Protein AF-A0A1Q5ZT44-F1 (afdb_monomer_lite)

Sequence (206 aa):
MTSQINTANQKIGFKNKGLIIAIICIAIIGLIVSLNWHQLRAQYHLLTGHQFKAGDKLYATPKIFEGDPKNNSVILMRLVRPLTVADIDKMNINAAKKEVLKKNIDPQAQSYLIYGGESADYQRFNEAHTAFAGKYLGKAVLNFRNVTDKKLVPETFCIIEPNEDVMIGKYLHLATIPENYTWADNTFYTFYDSLTDQELPKFIKK

Organism: NCBI:txid1302689

Radius of gyration: 26.66 Å; chains: 1; bounding box: 39×100×56 Å

Secondary structure (DSSP, 8-state):
--------------TTHHHHHHHHHHHHHHHHHHHTHHHHHHHHHHHHS--PPTT-EEEE-GGGGTT-TTSSEEEEEEEEEEPPHHHHHHSSS-HHHHHHHHHT--TTPPPEEEEEEEEEEHHHHHHTT--EEEEEEEEEEEEEE-TTT--EEEEEEEEEEE-GGGEESSSS---PPPTTEEE--S-EEEEGGGEESS--TTTS--

Structure (mmCIF, N/CA/C/O backbone):
data_AF-A0A1Q5ZT44-F1
#
_entry.id   AF-A0A1Q5ZT44-F1
#
loop_
_atom_site.group_PDB
_atom_site.id
_atom_site.type_symbol
_atom_site.label_atom_id
_atom_site.label_alt_id
_atom_site.label_comp_id
_atom_site.label_asym_id
_atom_site.label_entity_id
_atom_site.label_seq_id
_atom_site.pdbx_PDB_ins_code
_atom_site.Cartn_x
_atom_site.Cartn_y
_atom_site.Cartn_z
_atom_site.occupancy
_atom_site.B_iso_or_equiv
_atom_site.auth_seq_id
_atom_site.auth_comp_id
_atom_site.auth_asym_id
_atom_site.auth_atom_id
_atom_site.pdbx_PDB_model_num
ATOM 1 N N . MET A 1 1 ? -12.459 81.818 26.504 1.00 47.88 1 MET A N 1
ATOM 2 C CA . MET A 1 1 ? -11.816 81.424 25.232 1.00 47.88 1 MET A CA 1
ATOM 3 C C . MET A 1 1 ? -11.864 79.909 25.143 1.00 47.88 1 MET A C 1
ATOM 5 O O . MET A 1 1 ? -11.064 79.241 25.779 1.00 47.88 1 MET A O 1
ATOM 9 N N . THR A 1 2 ? -12.869 79.373 24.457 1.00 44.22 2 THR A N 1
ATOM 10 C CA . THR A 1 2 ? -13.135 77.930 24.380 1.00 44.22 2 THR A CA 1
ATOM 11 C C . THR A 1 2 ? -12.705 77.463 22.996 1.00 44.22 2 THR A C 1
ATOM 13 O O . THR A 1 2 ? -13.345 77.796 22.003 1.00 44.22 2 THR A O 1
ATOM 16 N N . SER A 1 3 ? -11.569 76.771 22.923 1.00 50.59 3 SER A N 1
ATOM 17 C CA . SER A 1 3 ? -11.045 76.198 21.682 1.00 50.59 3 SER A CA 1
ATOM 18 C C . SER A 1 3 ? -11.863 74.958 21.315 1.00 50.59 3 SER A C 1
ATOM 20 O O . SER A 1 3 ? -11.872 73.974 22.054 1.00 50.59 3 SER A O 1
ATOM 22 N N . GLN A 1 4 ? -12.589 75.023 20.198 1.00 48.22 4 GLN A N 1
ATOM 23 C CA . GLN A 1 4 ? -13.273 73.877 19.608 1.00 48.22 4 GLN A CA 1
ATOM 24 C C . GLN A 1 4 ? -12.234 72.957 18.957 1.00 48.22 4 GLN A C 1
ATOM 26 O O . GLN A 1 4 ? -11.642 73.293 17.932 1.00 48.22 4 GLN A O 1
ATOM 31 N N . ILE A 1 5 ? -12.020 71.779 19.542 1.00 53.12 5 ILE A N 1
ATOM 32 C CA . ILE A 1 5 ? -11.234 70.713 18.920 1.00 53.12 5 ILE A CA 1
ATOM 33 C C . ILE A 1 5 ? -12.111 70.077 17.836 1.00 53.12 5 ILE A C 1
ATOM 35 O O . ILE A 1 5 ? -12.939 69.211 18.113 1.00 53.12 5 ILE A O 1
ATOM 39 N N . ASN A 1 6 ? -11.936 70.525 16.591 1.00 51.25 6 ASN A N 1
ATOM 40 C CA . ASN A 1 6 ? -12.502 69.877 15.411 1.00 51.25 6 ASN A CA 1
ATOM 41 C C . ASN A 1 6 ? -11.850 68.501 15.230 1.00 51.25 6 ASN A C 1
ATOM 43 O O . ASN A 1 6 ? -10.776 68.371 14.642 1.00 51.25 6 ASN A O 1
ATOM 47 N N . THR A 1 7 ? -12.501 67.454 15.732 1.00 54.12 7 THR A N 1
ATOM 48 C CA . THR A 1 7 ? -12.134 66.070 15.422 1.00 54.12 7 THR A CA 1
ATOM 49 C C . THR A 1 7 ? -12.686 65.739 14.039 1.00 54.12 7 THR A C 1
ATOM 51 O O . THR A 1 7 ? -13.804 65.249 13.878 1.00 54.12 7 THR A O 1
ATOM 54 N N . ALA A 1 8 ? -11.910 66.057 13.003 1.00 52.28 8 ALA A N 1
ATOM 55 C CA . ALA A 1 8 ? -12.175 65.570 11.660 1.00 52.28 8 ALA A CA 1
ATOM 56 C C . ALA A 1 8 ? -12.004 64.043 11.664 1.00 52.28 8 ALA A C 1
ATOM 58 O O . ALA A 1 8 ? -10.897 63.522 11.552 1.00 52.28 8 ALA A O 1
ATOM 59 N N . ASN A 1 9 ? -13.118 63.326 11.819 1.00 52.81 9 ASN A N 1
ATOM 60 C CA . ASN A 1 9 ? -13.212 61.893 11.574 1.00 52.81 9 ASN A CA 1
ATOM 61 C C . ASN A 1 9 ? -12.859 61.627 10.103 1.00 52.81 9 ASN A C 1
ATOM 63 O O . ASN A 1 9 ? -13.736 61.607 9.234 1.00 52.81 9 ASN A O 1
ATOM 67 N N . GLN A 1 10 ? -11.571 61.429 9.808 1.00 53.12 10 GLN A N 1
ATOM 68 C CA . GLN A 1 10 ? -11.130 60.852 8.546 1.00 53.12 10 GLN A CA 1
ATOM 69 C C . GLN A 1 10 ? -11.686 59.429 8.474 1.00 53.12 10 GLN A C 1
ATOM 71 O O . GLN A 1 10 ? -11.096 58.470 8.966 1.00 53.12 10 GLN A O 1
ATOM 76 N N . LYS A 1 11 ? -12.857 59.287 7.849 1.00 52.66 11 LYS A N 1
ATOM 77 C CA . LYS A 1 11 ? -13.324 57.997 7.353 1.00 52.66 11 LYS A CA 1
ATOM 78 C C . LYS A 1 11 ? -12.277 57.531 6.348 1.00 52.66 11 LYS A C 1
ATOM 80 O O . LYS A 1 11 ? -12.250 58.025 5.221 1.00 52.66 11 LYS A O 1
ATOM 85 N N . ILE A 1 12 ? -11.417 56.601 6.759 1.00 58.31 12 ILE A N 1
ATOM 86 C CA . ILE A 1 12 ? -10.561 55.830 5.856 1.00 58.31 12 ILE A CA 1
ATOM 87 C C . ILE A 1 12 ? -11.518 55.039 4.962 1.00 58.31 12 ILE A C 1
ATOM 89 O O . ILE A 1 12 ? -11.957 53.933 5.273 1.00 58.31 12 ILE A O 1
ATOM 93 N N . GLY A 1 13 ? -11.958 55.675 3.880 1.00 52.91 13 GLY A N 1
ATOM 94 C CA . GLY A 1 13 ? -12.764 55.043 2.860 1.00 52.91 13 GLY A CA 1
ATOM 95 C C . GLY A 1 13 ? -11.874 54.025 2.178 1.00 52.91 13 GLY A C 1
ATOM 96 O O . GLY A 1 13 ? -11.052 54.395 1.344 1.00 52.91 13 GLY A O 1
ATOM 97 N N . PHE A 1 14 ? -12.011 52.752 2.545 1.00 56.25 14 PHE A N 1
ATOM 98 C CA . PHE A 1 14 ? -11.411 51.641 1.818 1.00 56.25 14 PHE A CA 1
ATOM 99 C C . PHE A 1 14 ? -11.967 51.648 0.387 1.00 56.25 14 PHE A C 1
ATOM 101 O O . PHE A 1 14 ? -12.980 51.013 0.102 1.00 56.25 14 PHE A O 1
ATOM 108 N N . LYS A 1 15 ? -11.332 52.403 -0.517 1.00 64.19 15 LYS A N 1
ATOM 109 C CA . LYS A 1 15 ? -11.755 52.550 -1.920 1.00 64.19 15 LYS A CA 1
ATOM 110 C C . LYS A 1 15 ? -11.649 51.241 -2.715 1.00 64.19 15 LYS A C 1
ATOM 112 O O . LYS A 1 15 ? -12.219 51.145 -3.790 1.00 64.19 15 LYS A O 1
ATOM 117 N N . ASN A 1 16 ? -11.028 50.207 -2.142 1.00 77.19 16 ASN A N 1
ATOM 118 C CA . ASN A 1 16 ? -10.751 48.933 -2.803 1.00 77.19 16 ASN A CA 1
ATOM 119 C C . ASN A 1 16 ? -11.356 47.733 -2.050 1.00 77.19 16 ASN A C 1
ATOM 121 O O . ASN A 1 16 ? -10.694 46.710 -1.882 1.00 77.19 16 ASN A O 1
ATOM 125 N N . LYS A 1 17 ? -12.612 47.830 -1.583 1.00 81.88 17 LYS A N 1
ATOM 126 C CA . LYS A 1 17 ? -13.301 46.704 -0.910 1.00 81.88 17 LYS A CA 1
ATOM 127 C C . LYS A 1 17 ? -13.257 45.413 -1.737 1.00 81.88 17 LYS A C 1
ATOM 129 O O . LYS A 1 17 ? -13.034 44.350 -1.173 1.00 81.88 17 LYS A O 1
ATOM 134 N N . GLY A 1 18 ? -13.389 45.516 -3.063 1.00 88.69 18 GLY A N 1
ATOM 135 C CA . GLY A 1 18 ? -13.284 44.369 -3.971 1.00 88.69 18 GLY A CA 1
ATOM 136 C C . GLY A 1 18 ? -11.913 43.685 -3.935 1.00 88.69 18 GLY A C 1
ATOM 137 O O . GLY A 1 18 ? -11.849 42.463 -3.878 1.00 88.69 18 GLY A O 1
ATOM 138 N N . LEU A 1 19 ? -10.821 44.457 -3.877 1.00 90.50 19 LEU A N 1
ATOM 139 C CA . LEU A 1 19 ? -9.462 43.912 -3.778 1.00 90.50 19 LEU A CA 1
ATOM 140 C C . LEU A 1 19 ? -9.245 43.189 -2.444 1.00 90.50 19 LEU A C 1
ATOM 142 O O . LEU A 1 19 ? -8.676 42.104 -2.420 1.00 90.50 19 LEU A O 1
ATOM 146 N N . ILE A 1 20 ? -9.729 43.765 -1.340 1.00 91.44 20 ILE A N 1
ATOM 147 C CA . ILE A 1 20 ? -9.622 43.146 -0.010 1.00 91.44 20 ILE A CA 1
ATOM 148 C C . ILE A 1 20 ? -10.394 41.825 0.026 1.00 91.44 20 ILE A C 1
ATOM 150 O O . ILE A 1 20 ? -9.860 40.821 0.490 1.00 91.44 20 ILE A O 1
ATOM 154 N N . ILE A 1 21 ? -11.617 41.801 -0.514 1.00 93.94 21 ILE A N 1
ATOM 155 C CA . ILE A 1 21 ? -12.416 40.573 -0.620 1.00 93.94 21 ILE A CA 1
ATOM 156 C C . ILE A 1 21 ? -11.680 39.526 -1.464 1.00 93.94 21 ILE A C 1
ATOM 158 O O . ILE A 1 21 ? -11.595 38.374 -1.047 1.00 93.94 21 ILE A O 1
ATOM 162 N N . ALA A 1 22 ? -11.103 39.914 -2.605 1.00 94.50 22 ALA A N 1
ATOM 163 C CA . ALA A 1 22 ? -10.345 39.000 -3.458 1.00 94.50 22 ALA A CA 1
ATOM 164 C C . ALA A 1 22 ? -9.127 38.403 -2.733 1.00 94.50 22 ALA A C 1
ATOM 166 O O . ALA A 1 22 ? -8.930 37.190 -2.773 1.00 94.50 22 ALA A O 1
ATOM 167 N N . ILE A 1 23 ? -8.353 39.222 -2.011 1.00 95.31 23 ILE A N 1
ATOM 168 C CA . ILE A 1 23 ? -7.202 38.760 -1.217 1.00 95.31 23 ILE A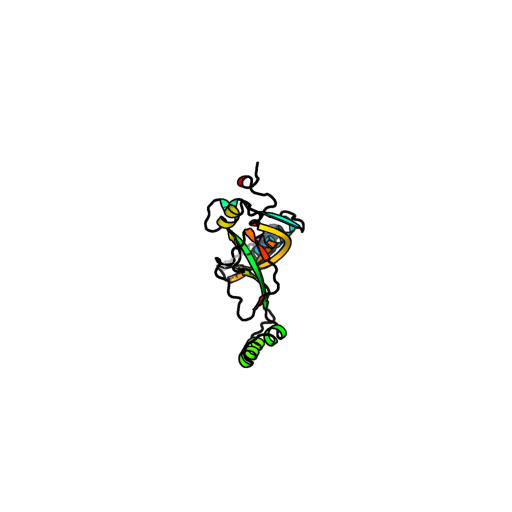 CA 1
ATOM 169 C C . ILE A 1 23 ? -7.650 37.774 -0.133 1.00 95.31 23 ILE A C 1
ATOM 171 O O . ILE A 1 23 ? -7.034 36.721 0.027 1.00 95.31 23 ILE A O 1
ATOM 175 N N . ILE A 1 24 ? -8.740 38.076 0.577 1.00 96.00 24 ILE A N 1
ATOM 176 C CA . ILE A 1 24 ? -9.299 37.180 1.598 1.00 96.00 24 ILE A CA 1
ATOM 177 C C . ILE A 1 24 ? -9.735 35.853 0.968 1.00 96.00 24 ILE A C 1
ATOM 179 O O . ILE A 1 24 ? -9.414 34.795 1.503 1.00 96.00 24 ILE A O 1
ATOM 183 N N . CYS A 1 25 ? -10.409 35.883 -0.184 1.00 96.81 25 CYS A N 1
ATOM 184 C CA . CYS A 1 25 ? -10.822 34.665 -0.883 1.00 96.81 25 CYS A CA 1
ATOM 185 C C . CYS A 1 25 ? -9.614 33.811 -1.288 1.00 96.81 25 CYS A C 1
ATOM 187 O O . CYS A 1 25 ? -9.619 32.606 -1.050 1.00 96.81 25 CYS A O 1
ATOM 189 N N . ILE A 1 26 ? -8.558 34.424 -1.835 1.00 97.06 26 ILE A N 1
ATOM 190 C CA . ILE A 1 26 ? -7.319 33.720 -2.199 1.00 97.06 26 ILE A CA 1
ATOM 191 C C . ILE A 1 26 ? -6.661 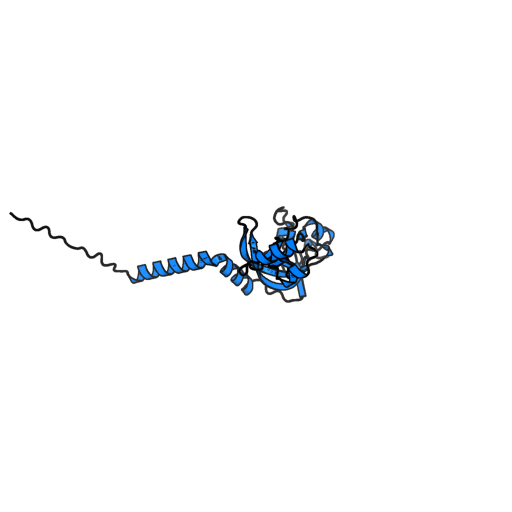33.104 -0.959 1.00 97.06 26 ILE A C 1
ATOM 193 O O . ILE A 1 26 ? -6.255 31.945 -1.004 1.00 97.06 26 ILE A O 1
ATOM 197 N N . ALA A 1 27 ? -6.595 33.836 0.157 1.00 96.44 27 ALA A N 1
ATOM 198 C CA . ALA A 1 27 ? -6.031 33.326 1.405 1.00 96.44 27 ALA A CA 1
ATOM 199 C C . ALA A 1 27 ? -6.833 32.135 1.960 1.00 96.44 27 ALA A C 1
ATOM 201 O O . ALA A 1 27 ? -6.243 31.137 2.371 1.00 96.44 27 ALA A O 1
ATOM 202 N N . ILE A 1 28 ? -8.168 32.205 1.920 1.00 97.00 28 ILE A N 1
ATOM 203 C CA . ILE A 1 28 ? -9.049 31.107 2.343 1.00 97.00 28 ILE A CA 1
ATOM 204 C C . ILE A 1 28 ? -8.865 29.886 1.434 1.00 97.00 28 ILE A C 1
ATOM 206 O O . ILE A 1 28 ? -8.706 28.777 1.939 1.00 97.00 28 ILE A O 1
ATOM 210 N N . ILE A 1 29 ? -8.830 30.072 0.111 1.00 96.50 29 ILE A N 1
ATOM 211 C CA . ILE A 1 29 ? -8.584 28.979 -0.842 1.00 96.50 29 ILE A CA 1
ATOM 212 C C . ILE A 1 29 ? -7.209 28.351 -0.585 1.00 96.50 29 ILE A C 1
ATOM 214 O O . ILE A 1 29 ? -7.108 27.130 -0.492 1.00 96.50 29 ILE A O 1
ATOM 218 N N . GLY A 1 30 ? -6.167 29.168 -0.409 1.00 95.75 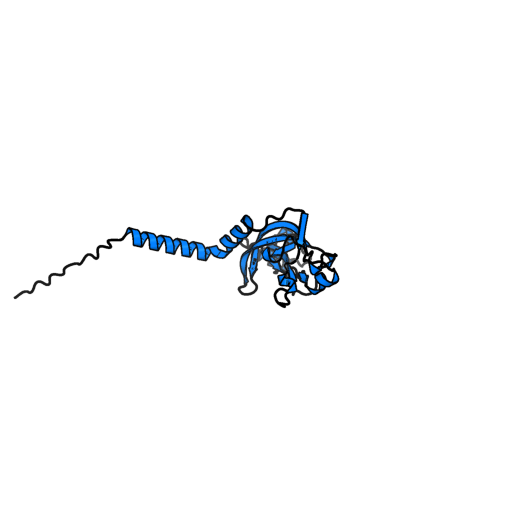30 GLY A N 1
ATOM 219 C CA . GLY A 1 30 ? -4.818 28.698 -0.095 1.00 95.75 30 GLY A CA 1
ATOM 220 C C . GLY A 1 30 ? -4.770 27.880 1.197 1.00 95.75 30 GLY A C 1
ATOM 221 O O . GLY A 1 30 ? -4.159 26.812 1.224 1.00 95.75 30 GLY A O 1
ATOM 222 N N . LEU A 1 31 ? -5.479 28.323 2.239 1.00 95.31 31 LEU A N 1
ATOM 223 C CA . LEU A 1 31 ? -5.597 27.586 3.495 1.00 95.31 31 LEU A CA 1
ATOM 224 C C . LEU A 1 31 ? -6.316 26.244 3.302 1.00 95.31 31 LEU A C 1
ATOM 226 O O . LEU A 1 31 ? -5.819 25.220 3.761 1.00 95.31 31 LEU A O 1
ATOM 230 N N . ILE A 1 32 ? -7.448 26.224 2.591 1.00 94.62 32 ILE A N 1
ATOM 231 C CA . ILE A 1 32 ? -8.200 24.990 2.309 1.00 94.62 32 ILE A CA 1
ATOM 232 C C . ILE A 1 32 ? -7.333 23.995 1.530 1.00 94.62 32 ILE A C 1
ATOM 234 O O . ILE A 1 32 ? -7.278 22.820 1.899 1.00 94.62 32 ILE A O 1
ATOM 238 N N . VAL A 1 33 ? -6.628 24.451 0.492 1.00 93.38 33 VAL A N 1
ATOM 239 C CA . VAL A 1 33 ? -5.720 23.605 -0.299 1.00 93.38 33 VAL A CA 1
ATOM 240 C C . VAL A 1 33 ? -4.582 23.076 0.569 1.00 93.38 33 VAL A C 1
ATOM 242 O O . VAL A 1 33 ? -4.299 21.882 0.525 1.00 93.38 33 VAL A O 1
ATOM 245 N N . SER A 1 34 ? -3.970 23.924 1.398 1.00 92.19 34 SER A N 1
ATOM 246 C CA . SER A 1 34 ? -2.888 23.512 2.296 1.00 92.19 34 SER A CA 1
ATOM 247 C C . SER A 1 34 ? -3.349 22.472 3.319 1.00 92.19 34 SER A C 1
ATOM 249 O O . SER A 1 34 ? -2.616 21.521 3.584 1.00 92.19 34 SER A O 1
ATOM 251 N N . LEU A 1 35 ? -4.549 22.628 3.887 1.00 90.62 35 LEU A N 1
ATOM 252 C CA . LEU A 1 35 ? -5.103 21.690 4.869 1.00 90.62 35 LEU A CA 1
ATOM 253 C C . LEU A 1 35 ? -5.483 20.340 4.244 1.00 90.62 35 LEU A C 1
ATOM 255 O O . LEU A 1 35 ? -5.422 19.318 4.919 1.00 90.62 35 LEU A O 1
ATOM 259 N N . ASN A 1 36 ? -5.836 20.326 2.956 1.00 91.94 36 ASN A N 1
ATOM 260 C CA . ASN A 1 36 ? -6.265 19.126 2.230 1.00 91.94 36 ASN A CA 1
ATOM 261 C C . ASN A 1 36 ? -5.215 18.623 1.225 1.00 91.94 36 ASN A C 1
ATOM 263 O O . ASN A 1 36 ? -5.532 17.810 0.356 1.00 91.94 36 ASN A O 1
ATOM 267 N N . TRP A 1 37 ? -3.965 19.089 1.328 1.00 90.25 37 TRP A N 1
ATOM 268 C CA . TRP A 1 37 ? -2.933 18.867 0.312 1.00 90.25 37 TRP A CA 1
ATOM 269 C C . TRP A 1 37 ? -2.699 17.386 0.006 1.00 90.25 37 TRP A C 1
ATOM 271 O O . TRP A 1 37 ? -2.682 16.994 -1.157 1.00 90.25 37 TRP A O 1
ATOM 281 N N . HIS A 1 38 ? -2.578 16.547 1.038 1.00 87.44 38 HIS A N 1
ATOM 282 C CA . HIS A 1 38 ? -2.359 15.108 0.865 1.00 87.44 38 HIS A CA 1
ATOM 283 C C . HIS A 1 38 ? -3.513 14.431 0.127 1.00 87.44 38 HIS A C 1
ATOM 285 O O . HIS A 1 38 ? -3.289 13.635 -0.779 1.00 87.44 38 HIS A O 1
ATOM 291 N N . GLN A 1 39 ? -4.750 14.795 0.460 1.00 88.31 39 GLN A N 1
ATOM 292 C CA . GLN A 1 39 ? -5.925 14.217 -0.176 1.00 88.31 39 GLN A CA 1
ATOM 293 C C . GLN A 1 39 ? -6.060 14.678 -1.629 1.00 88.31 39 GLN A C 1
ATOM 295 O O . GLN A 1 39 ? -6.326 13.859 -2.506 1.00 88.31 39 GLN A O 1
ATOM 300 N N . LEU A 1 40 ? -5.799 15.959 -1.903 1.00 89.38 40 LEU A N 1
ATOM 301 C CA . LEU A 1 40 ? -5.756 16.494 -3.265 1.00 89.38 40 LEU A CA 1
ATOM 302 C C . LEU A 1 40 ? -4.658 15.828 -4.099 1.00 89.38 40 LEU A C 1
ATOM 304 O O . LEU A 1 40 ? -4.919 15.415 -5.227 1.00 89.38 40 LEU A O 1
ATOM 308 N N . ARG A 1 41 ? -3.454 15.670 -3.541 1.00 88.44 41 ARG A N 1
ATOM 309 C CA . ARG A 1 41 ? -2.328 15.002 -4.204 1.00 88.44 41 ARG A CA 1
ATOM 310 C C . ARG A 1 41 ? -2.643 13.539 -4.516 1.00 88.44 41 ARG A C 1
ATOM 312 O O . ARG A 1 41 ? -2.405 13.102 -5.640 1.00 88.44 41 ARG A O 1
ATOM 319 N N . ALA A 1 42 ? -3.208 12.802 -3.562 1.00 88.06 42 ALA A N 1
ATOM 320 C CA . ALA A 1 42 ? -3.597 11.414 -3.778 1.00 88.06 42 ALA A CA 1
ATOM 321 C C . ALA A 1 42 ? -4.642 11.305 -4.903 1.00 88.06 42 ALA A C 1
ATOM 323 O O . ALA A 1 42 ? -4.465 10.535 -5.841 1.00 88.06 42 ALA A O 1
ATOM 324 N N . GLN A 1 43 ? -5.686 12.139 -4.888 1.00 87.75 43 GLN A N 1
ATOM 325 C CA . GLN A 1 43 ? -6.692 12.152 -5.959 1.00 87.75 43 GLN A CA 1
ATOM 326 C C . GLN A 1 43 ? -6.103 12.567 -7.315 1.00 87.75 43 GLN A C 1
ATOM 328 O O . GLN A 1 43 ? -6.458 12.006 -8.351 1.00 87.75 43 GLN A O 1
ATOM 333 N N . TYR A 1 44 ? -5.161 13.510 -7.325 1.00 88.31 44 TYR A N 1
ATOM 334 C CA . TYR A 1 44 ? -4.460 13.903 -8.541 1.00 88.31 44 TYR A CA 1
ATOM 335 C C . TYR A 1 44 ? -3.680 12.731 -9.152 1.00 88.31 44 TYR A C 1
ATOM 337 O O . TYR A 1 44 ? -3.830 12.464 -10.346 1.00 88.31 44 TYR A O 1
ATOM 345 N N . HIS A 1 45 ? -2.900 11.995 -8.354 1.00 84.19 45 HIS A N 1
ATOM 346 C CA . HIS A 1 45 ? -2.161 10.821 -8.834 1.00 84.19 45 HIS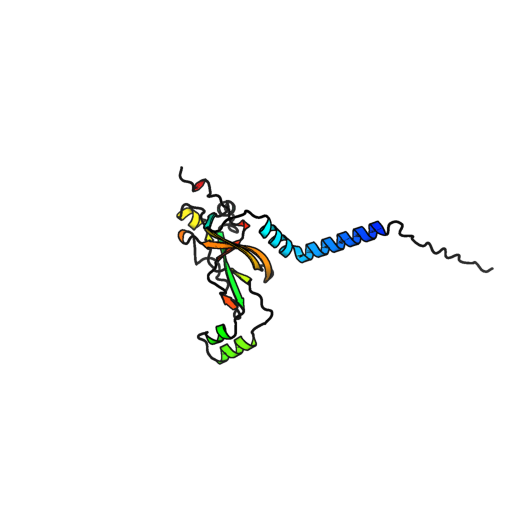 A CA 1
ATOM 347 C C . HIS A 1 45 ? -3.090 9.695 -9.296 1.00 84.19 45 HIS A C 1
ATOM 349 O O . HIS A 1 45 ? -2.816 9.057 -10.314 1.00 84.19 45 HIS A O 1
ATOM 355 N N . LEU A 1 46 ? -4.225 9.505 -8.619 1.00 85.12 46 LEU A N 1
ATOM 356 C CA . LEU A 1 46 ? -5.251 8.557 -9.042 1.00 85.12 46 LEU A CA 1
ATOM 357 C C . LEU A 1 46 ? -5.752 8.858 -10.466 1.00 85.12 46 LEU A C 1
ATOM 359 O O . LEU A 1 46 ? -5.880 7.936 -11.275 1.00 85.12 46 LEU A O 1
ATOM 363 N N . LEU A 1 47 ? -5.998 10.131 -10.784 1.00 84.19 47 LEU A N 1
ATOM 364 C CA . LEU A 1 47 ? -6.561 10.560 -12.070 1.00 84.19 47 LEU A CA 1
ATOM 365 C C . LEU A 1 47 ? -5.521 10.680 -13.191 1.00 84.19 47 LEU A C 1
ATOM 367 O O . LEU A 1 47 ? -5.821 10.349 -14.336 1.00 84.19 47 LEU A O 1
ATOM 371 N N . THR A 1 48 ? -4.318 11.158 -12.874 1.00 81.12 48 THR A N 1
ATOM 372 C CA . THR A 1 48 ? -3.319 11.578 -13.878 1.00 81.12 48 THR A CA 1
ATOM 373 C C . THR A 1 48 ? -2.110 10.659 -14.002 1.00 81.12 48 THR A C 1
ATOM 375 O O . THR A 1 48 ? -1.344 10.800 -14.954 1.00 81.12 48 THR A O 1
ATOM 378 N N . GLY A 1 49 ? -1.923 9.714 -13.078 1.00 71.75 49 GLY A N 1
ATOM 379 C CA . GLY A 1 49 ? -0.854 8.726 -13.189 1.00 71.75 49 GLY A CA 1
ATOM 380 C C . GLY A 1 49 ? -0.988 7.863 -14.451 1.00 71.75 49 GLY A C 1
ATOM 381 O O . GLY A 1 49 ? -2.089 7.705 -14.983 1.00 71.75 49 GLY A O 1
ATOM 382 N N . HIS A 1 50 ? 0.137 7.294 -14.912 1.00 75.62 50 HIS A N 1
ATOM 383 C CA . HIS A 1 50 ? 0.176 6.172 -15.866 1.00 75.62 50 HIS A CA 1
ATOM 384 C C . HIS A 1 50 ? -1.048 5.241 -15.735 1.00 75.62 50 HIS A C 1
ATOM 386 O O . HIS A 1 50 ? -1.410 4.725 -14.675 1.00 75.62 50 HIS A O 1
ATOM 392 N N . GLN A 1 51 ? -1.739 5.054 -16.850 1.00 83.19 51 GLN A N 1
ATOM 393 C CA . GLN A 1 51 ? -2.965 4.270 -16.879 1.00 83.19 51 GLN A CA 1
ATOM 394 C C . GLN A 1 51 ? -2.606 2.809 -17.143 1.00 83.19 51 GLN A C 1
ATOM 396 O O . GLN A 1 51 ? -2.753 2.323 -18.262 1.00 83.19 51 GLN A O 1
ATOM 401 N N . PHE A 1 52 ? -2.102 2.129 -16.112 1.00 89.69 52 PHE A N 1
ATOM 402 C CA . PHE A 1 52 ? -1.915 0.681 -16.148 1.00 89.69 52 PHE A CA 1
ATOM 403 C C . PHE A 1 52 ? -3.269 -0.022 -16.291 1.00 89.69 52 PHE A C 1
ATOM 405 O O . PHE A 1 52 ? -4.285 0.412 -15.732 1.00 89.69 52 PHE A O 1
ATOM 412 N N . LYS A 1 53 ? -3.282 -1.132 -17.021 1.00 93.38 53 LYS A N 1
ATOM 413 C CA . LYS A 1 53 ? -4.422 -2.040 -17.144 1.00 93.38 53 LYS A CA 1
ATOM 414 C C . LYS A 1 53 ? -4.189 -3.273 -16.289 1.00 93.38 53 LYS A C 1
ATOM 416 O O . LYS A 1 53 ? -3.059 -3.704 -16.077 1.00 93.38 53 LYS A O 1
ATOM 421 N N . ALA A 1 54 ? -5.276 -3.850 -15.784 1.00 95.62 54 ALA A N 1
ATOM 422 C CA . ALA A 1 54 ? -5.198 -5.101 -15.041 1.00 95.62 54 ALA A CA 1
ATOM 423 C C . ALA A 1 54 ? -4.495 -6.179 -15.888 1.00 95.62 54 ALA A C 1
ATOM 425 O O . ALA A 1 54 ? -4.853 -6.393 -17.046 1.00 95.62 54 ALA A O 1
ATOM 426 N N . GLY A 1 55 ? -3.497 -6.835 -15.301 1.00 96.12 55 GLY A N 1
ATOM 427 C CA . GLY A 1 55 ? -2.625 -7.810 -15.953 1.00 96.12 55 GLY A CA 1
ATOM 428 C C . GLY A 1 55 ? -1.314 -7.242 -16.507 1.00 96.12 55 GLY A C 1
ATOM 429 O O . GLY A 1 55 ? -0.425 -8.039 -16.815 1.00 96.12 55 GLY A O 1
ATOM 430 N N . ASP A 1 56 ? -1.154 -5.916 -16.600 1.00 97.00 56 ASP A N 1
ATOM 431 C CA . ASP A 1 56 ? 0.094 -5.304 -17.070 1.00 97.00 56 ASP A CA 1
ATOM 432 C C . ASP A 1 56 ? 1.267 -5.691 -16.163 1.00 97.00 56 ASP A C 1
ATOM 434 O O . ASP A 1 56 ? 1.134 -5.788 -14.940 1.00 97.00 56 ASP A O 1
ATOM 438 N N . LYS A 1 57 ? 2.439 -5.903 -16.767 1.00 96.75 57 LYS A N 1
ATOM 439 C CA . LYS A 1 57 ? 3.673 -6.132 -16.016 1.00 96.75 57 LYS A CA 1
ATOM 440 C C . LYS A 1 57 ? 4.191 -4.809 -15.474 1.00 96.75 57 LYS A C 1
ATOM 442 O O . LYS A 1 57 ? 4.326 -3.845 -16.221 1.00 96.75 57 LYS A O 1
ATOM 447 N N . LEU A 1 58 ? 4.510 -4.797 -14.188 1.00 95.75 58 LEU A N 1
ATOM 448 C CA . LEU A 1 58 ? 5.101 -3.659 -13.508 1.00 95.75 58 LEU A CA 1
ATOM 449 C C . LEU A 1 58 ? 6.548 -3.969 -13.164 1.00 95.75 58 LEU A C 1
ATOM 451 O O . LEU A 1 58 ? 6.879 -5.045 -12.654 1.00 95.75 58 LEU A O 1
ATOM 455 N N . TYR A 1 59 ? 7.396 -2.990 -13.418 1.00 95.62 59 TYR A N 1
ATOM 456 C CA . TYR A 1 59 ? 8.830 -3.062 -13.233 1.00 95.62 59 TYR A CA 1
ATOM 457 C C . TYR A 1 59 ? 9.265 -2.031 -12.196 1.00 95.62 59 TYR A C 1
ATOM 459 O O . TYR A 1 59 ? 8.703 -0.939 -12.115 1.00 95.62 59 TYR A O 1
ATOM 467 N N . ALA A 1 60 ? 10.266 -2.373 -11.394 1.00 94.06 60 ALA A N 1
ATOM 468 C CA . ALA A 1 60 ? 10.925 -1.450 -10.487 1.00 94.06 60 ALA A CA 1
ATOM 469 C C . ALA A 1 60 ? 11.536 -0.277 -11.270 1.00 94.06 60 ALA A C 1
ATOM 471 O O . ALA A 1 60 ? 12.219 -0.471 -12.278 1.00 94.06 60 ALA A O 1
ATOM 472 N N . THR A 1 61 ? 11.306 0.951 -10.801 1.00 92.06 61 THR A N 1
ATOM 473 C CA . THR A 1 61 ? 11.881 2.143 -11.447 1.00 92.06 61 THR A CA 1
ATOM 474 C C . THR A 1 61 ? 13.417 2.140 -11.412 1.00 92.06 61 THR A C 1
ATOM 476 O O . THR A 1 61 ? 14.013 1.560 -10.499 1.00 92.06 61 THR A O 1
ATOM 479 N N . PRO A 1 62 ? 14.089 2.847 -12.346 1.00 89.75 62 PRO A N 1
ATOM 480 C CA . PRO A 1 62 ? 15.551 2.956 -12.364 1.00 89.75 62 PRO A CA 1
ATOM 481 C C . PRO A 1 62 ? 16.167 3.400 -11.031 1.00 89.75 62 PRO A C 1
ATOM 483 O O . PRO A 1 62 ? 17.228 2.901 -10.666 1.00 89.75 62 PRO A O 1
ATOM 486 N N . LYS A 1 63 ? 15.460 4.246 -10.267 1.00 87.12 63 LYS A N 1
ATOM 487 C CA . LYS A 1 63 ? 15.886 4.771 -8.958 1.00 87.12 63 LYS A CA 1
ATOM 488 C C . LYS A 1 63 ? 16.296 3.683 -7.968 1.00 87.12 63 LYS A C 1
ATOM 490 O O . LYS A 1 63 ? 17.234 3.878 -7.201 1.00 87.12 63 LYS A O 1
ATOM 495 N N . ILE A 1 64 ? 15.646 2.519 -8.024 1.00 86.62 64 ILE A N 1
ATOM 496 C CA . ILE A 1 64 ? 15.969 1.368 -7.166 1.00 86.62 64 ILE A CA 1
ATOM 497 C C . ILE A 1 64 ? 17.381 0.828 -7.427 1.00 86.62 64 ILE A C 1
ATOM 499 O O . ILE A 1 64 ? 18.008 0.236 -6.549 1.00 86.62 64 ILE A O 1
ATOM 503 N N . PHE A 1 65 ? 17.916 1.072 -8.622 1.00 85.94 65 PHE A N 1
ATOM 504 C CA . PHE A 1 65 ? 19.207 0.577 -9.086 1.00 85.94 65 PHE A CA 1
ATOM 505 C C . PHE A 1 65 ? 20.297 1.656 -9.127 1.00 85.94 65 PHE A C 1
ATOM 507 O O . PHE A 1 65 ? 21.428 1.347 -9.495 1.00 85.94 65 PHE A O 1
ATOM 514 N N . GLU A 1 66 ? 19.988 2.896 -8.734 1.00 84.19 66 GLU A N 1
ATOM 515 C CA . GLU A 1 66 ? 20.923 4.036 -8.738 1.00 84.19 66 GLU A CA 1
ATOM 516 C C . GLU A 1 66 ? 21.844 4.077 -7.501 1.00 84.19 66 GLU A C 1
ATOM 518 O O . GLU A 1 66 ? 22.696 4.955 -7.386 1.00 84.19 66 GLU A O 1
ATOM 523 N N . GLY A 1 67 ? 21.724 3.105 -6.591 1.00 68.19 67 GLY A N 1
ATOM 524 C CA . GLY A 1 67 ? 22.656 2.922 -5.474 1.00 68.19 67 GLY A CA 1
ATOM 525 C C . GLY A 1 67 ? 22.330 3.721 -4.210 1.00 68.19 67 GLY A C 1
ATOM 526 O O . GLY A 1 67 ? 23.153 3.740 -3.298 1.00 68.19 67 GLY A O 1
ATOM 527 N N . ASP A 1 68 ? 21.149 4.341 -4.115 1.00 71.69 68 ASP A N 1
ATOM 528 C CA . ASP A 1 68 ? 20.659 4.917 -2.859 1.00 71.69 68 ASP A CA 1
ATOM 529 C C . ASP A 1 68 ? 20.179 3.795 -1.917 1.00 71.69 68 ASP A C 1
ATOM 531 O O . ASP A 1 68 ? 19.167 3.145 -2.203 1.00 71.69 68 ASP A O 1
ATOM 535 N N . PRO A 1 69 ? 20.840 3.576 -0.763 1.00 66.88 69 PRO A N 1
ATOM 536 C CA . PRO A 1 69 ? 20.436 2.547 0.191 1.00 66.88 69 PRO A CA 1
ATOM 537 C C . PRO A 1 69 ? 19.012 2.729 0.729 1.00 66.88 69 PRO A C 1
ATOM 539 O O . PRO A 1 69 ? 18.436 1.775 1.243 1.00 66.88 69 PRO A O 1
ATOM 542 N N . LYS A 1 70 ? 18.440 3.939 0.650 1.00 66.25 70 LYS A N 1
ATOM 543 C CA . LYS A 1 70 ? 17.085 4.237 1.141 1.00 66.25 70 LYS A CA 1
ATOM 544 C C . LYS A 1 70 ? 15.984 3.911 0.138 1.00 66.25 70 LYS A C 1
ATOM 546 O O . LYS A 1 70 ? 14.830 3.817 0.540 1.00 66.25 70 LYS A O 1
ATOM 551 N N . ASN A 1 71 ? 16.331 3.750 -1.136 1.00 72.19 71 ASN A N 1
ATOM 552 C CA . ASN A 1 71 ? 15.383 3.538 -2.228 1.00 72.19 71 ASN A CA 1
ATOM 553 C C . ASN A 1 71 ? 15.648 2.225 -2.974 1.00 72.19 71 ASN A C 1
ATOM 555 O O . ASN A 1 71 ? 15.164 2.044 -4.079 1.00 72.19 71 ASN A O 1
ATOM 559 N N . ASN A 1 72 ? 16.400 1.295 -2.386 1.00 81.81 72 ASN A N 1
ATOM 560 C CA . ASN A 1 72 ? 16.879 0.076 -3.042 1.00 81.81 72 ASN A CA 1
ATOM 561 C C . ASN A 1 72 ? 15.861 -1.082 -3.084 1.00 81.81 72 ASN A C 1
ATOM 563 O O . ASN A 1 72 ? 16.257 -2.230 -3.304 1.00 81.81 72 ASN A O 1
ATOM 567 N N . SER A 1 73 ? 14.572 -0.823 -2.848 1.00 88.00 73 SER A N 1
ATOM 568 C CA . SER A 1 73 ? 13.541 -1.863 -2.878 1.00 88.00 73 SER A CA 1
ATOM 569 C C . SER A 1 73 ? 12.162 -1.343 -3.276 1.00 88.00 73 SER A C 1
ATOM 571 O O . SER A 1 73 ? 11.802 -0.198 -3.006 1.00 88.00 73 SER A O 1
ATOM 573 N N . VAL A 1 74 ? 11.369 -2.223 -3.886 1.00 90.75 74 VAL A N 1
ATOM 574 C CA . VAL A 1 74 ? 9.915 -2.085 -3.976 1.00 90.75 74 VAL A CA 1
ATOM 575 C C . VAL A 1 74 ? 9.336 -2.603 -2.669 1.00 90.75 74 VAL A C 1
ATOM 577 O O . VAL A 1 74 ? 9.390 -3.798 -2.375 1.00 90.75 74 VAL A O 1
ATOM 580 N N . ILE A 1 75 ? 8.792 -1.696 -1.868 1.00 90.31 75 ILE A N 1
ATOM 581 C CA . ILE A 1 75 ? 8.206 -2.054 -0.581 1.00 90.31 75 ILE A CA 1
ATOM 582 C C . ILE A 1 75 ? 6.783 -2.564 -0.797 1.00 90.31 75 ILE A C 1
ATOM 584 O O . ILE A 1 75 ? 5.989 -1.895 -1.471 1.00 90.31 75 ILE A O 1
ATOM 588 N N . LEU A 1 76 ? 6.452 -3.713 -0.199 1.00 90.75 76 LEU A N 1
ATOM 589 C CA . LEU A 1 76 ? 5.085 -4.209 -0.166 1.00 90.75 76 LEU A CA 1
ATOM 590 C C . LEU A 1 76 ? 4.424 -3.926 1.179 1.00 90.75 76 LEU A C 1
ATOM 592 O O . LEU A 1 76 ? 4.987 -4.061 2.270 1.00 90.75 76 LEU A O 1
ATOM 596 N N . MET A 1 77 ? 3.178 -3.506 1.075 1.00 92.69 77 MET A N 1
ATOM 597 C CA . MET A 1 77 ? 2.305 -3.182 2.182 1.00 92.69 77 MET A CA 1
ATOM 598 C C . MET A 1 77 ? 1.054 -4.032 2.100 1.00 92.69 77 MET A C 1
ATOM 600 O O . MET A 1 77 ? 0.656 -4.501 1.032 1.00 92.69 77 MET A O 1
ATOM 604 N N . ARG A 1 78 ? 0.416 -4.192 3.252 1.00 92.81 78 ARG A N 1
ATOM 605 C CA . ARG A 1 78 ? -0.835 -4.925 3.390 1.00 92.81 78 ARG A CA 1
ATOM 606 C C . ARG A 1 78 ? -1.813 -4.117 4.222 1.00 92.81 78 ARG A C 1
ATOM 608 O O . ARG A 1 78 ? -1.424 -3.371 5.126 1.00 92.81 78 ARG A O 1
ATOM 615 N N . LEU A 1 79 ? -3.091 -4.254 3.890 1.00 94.81 79 LEU A N 1
ATOM 616 C CA . LEU A 1 79 ? -4.162 -3.531 4.554 1.00 94.81 79 LEU A CA 1
ATOM 617 C C . LEU A 1 79 ? -4.497 -4.211 5.878 1.00 94.81 79 LEU A C 1
ATOM 619 O O . LEU A 1 79 ? -4.822 -5.401 5.917 1.00 94.81 79 LEU A O 1
ATOM 623 N N . VAL A 1 80 ? -4.451 -3.443 6.962 1.00 94.94 80 VAL A N 1
ATOM 624 C CA . VAL A 1 80 ? -5.026 -3.853 8.240 1.00 94.94 80 VAL A CA 1
ATOM 625 C C . VAL A 1 80 ? -6.349 -3.148 8.465 1.00 94.94 80 VAL A C 1
ATOM 627 O O . VAL A 1 80 ? -6.530 -1.985 8.098 1.00 94.94 80 VAL A O 1
ATOM 630 N N . ARG A 1 81 ? -7.270 -3.860 9.106 1.00 95.69 81 ARG A N 1
ATOM 631 C CA . ARG A 1 81 ? -8.572 -3.346 9.527 1.00 95.69 81 ARG A CA 1
ATOM 632 C C . ARG A 1 81 ? -8.777 -3.574 11.024 1.00 95.69 81 ARG A C 1
ATOM 634 O O . ARG A 1 81 ? -8.187 -4.515 11.566 1.00 95.69 81 ARG A O 1
ATOM 641 N N . PRO A 1 82 ? -9.618 -2.768 11.689 1.00 96.38 82 PRO A N 1
ATOM 642 C CA . PRO A 1 82 ? -9.992 -3.024 13.072 1.00 96.38 82 PRO A CA 1
ATOM 643 C C . PRO A 1 82 ? -10.610 -4.416 13.236 1.00 96.38 82 PRO A C 1
ATOM 645 O O . PRO A 1 82 ? -11.293 -4.930 12.338 1.00 96.38 82 PRO A O 1
ATOM 648 N N . LEU A 1 83 ? -10.369 -5.023 14.395 1.00 95.94 83 LEU A N 1
ATOM 649 C CA . LEU A 1 83 ? -11.010 -6.275 14.777 1.00 95.94 83 LEU A CA 1
ATOM 650 C C . LEU A 1 83 ? -12.517 -6.092 14.943 1.00 95.94 83 LEU A C 1
ATOM 652 O O . LEU A 1 83 ? -12.985 -5.158 15.592 1.00 95.94 83 LEU A O 1
ATOM 656 N N . THR A 1 84 ? -13.275 -7.043 14.412 1.00 95.62 84 THR A N 1
ATOM 657 C CA . THR A 1 84 ? -14.695 -7.198 14.727 1.00 95.62 84 THR A CA 1
ATOM 658 C C . THR A 1 84 ? -14.871 -8.147 15.909 1.00 95.62 84 THR A C 1
ATOM 660 O O . THR A 1 84 ? -13.996 -8.961 16.211 1.00 95.62 84 THR A O 1
ATOM 663 N N . VAL A 1 85 ? -16.045 -8.110 16.546 1.00 95.38 85 VAL A N 1
ATOM 664 C CA . VAL A 1 85 ? -16.413 -9.083 17.591 1.00 95.38 85 VAL A CA 1
ATOM 665 C C . VAL A 1 85 ? -16.258 -10.521 17.078 1.00 95.38 85 VAL A C 1
ATOM 667 O O . VAL A 1 85 ? -15.682 -11.361 17.765 1.00 95.38 85 VAL A O 1
ATOM 670 N N . ALA A 1 86 ? -16.666 -10.774 15.831 1.00 95.56 86 ALA A N 1
ATOM 671 C CA . ALA A 1 86 ? -16.550 -12.082 15.197 1.00 95.56 86 ALA A CA 1
ATOM 672 C C . ALA A 1 86 ? -15.092 -12.526 14.976 1.00 95.56 86 ALA A C 1
ATOM 674 O O . ALA A 1 86 ? -14.803 -13.719 15.064 1.00 95.56 86 ALA A O 1
ATOM 675 N N . ASP A 1 87 ? -14.169 -11.599 14.698 1.00 95.44 87 ASP A N 1
ATOM 676 C CA . ASP A 1 87 ? -12.741 -11.928 14.608 1.00 95.44 87 ASP A CA 1
ATOM 677 C C . ASP A 1 87 ? -12.204 -12.348 15.980 1.00 95.44 87 ASP A C 1
ATOM 679 O O . ASP A 1 87 ? -11.537 -13.376 16.091 1.00 95.44 87 ASP A O 1
ATOM 683 N N . ILE A 1 88 ? -12.545 -11.595 17.034 1.00 95.69 88 ILE A N 1
ATOM 684 C CA . ILE A 1 88 ? -12.104 -11.862 18.412 1.00 95.69 88 ILE A CA 1
ATOM 685 C C . ILE A 1 88 ? -12.630 -13.214 18.903 1.00 95.69 88 ILE A C 1
ATOM 687 O O . ILE A 1 88 ? -11.895 -13.986 19.526 1.00 95.69 88 ILE A O 1
ATOM 691 N N . ASP A 1 89 ? -13.884 -13.540 18.594 1.00 95.75 89 ASP A N 1
ATOM 692 C CA . ASP A 1 89 ? -14.489 -14.814 18.986 1.00 95.75 89 ASP A CA 1
ATOM 693 C C . ASP A 1 89 ? -13.772 -16.017 18.359 1.00 95.75 89 ASP A C 1
ATOM 695 O O . ASP A 1 89 ? -13.640 -17.054 19.017 1.00 95.75 89 ASP A O 1
ATOM 699 N N . LYS A 1 90 ? -13.210 -15.861 17.154 1.00 95.19 90 LYS A N 1
ATOM 700 C CA . LYS A 1 90 ? -12.434 -16.897 16.450 1.00 95.19 90 LYS A CA 1
ATOM 701 C C . LYS A 1 90 ? -10.984 -17.023 16.925 1.00 95.19 90 LYS A C 1
ATOM 703 O O . LYS A 1 90 ? -10.328 -18.009 16.598 1.00 95.19 90 LYS A O 1
ATOM 708 N N . MET A 1 91 ? -10.462 -16.060 17.687 1.00 93.44 91 MET A N 1
ATOM 709 C CA . MET A 1 91 ? -9.074 -16.105 18.152 1.00 93.44 91 MET A CA 1
ATOM 710 C C . MET A 1 91 ? -8.833 -17.253 19.134 1.00 93.44 91 MET A C 1
ATOM 712 O O . MET A 1 91 ? -9.637 -17.502 20.039 1.00 93.44 91 MET A O 1
ATOM 716 N N . ASN A 1 92 ? -7.672 -17.898 19.014 1.00 94.50 92 ASN A N 1
ATOM 717 C CA . ASN A 1 92 ? -7.210 -18.915 19.957 1.00 94.50 92 ASN A CA 1
ATOM 718 C C . ASN A 1 92 ? -6.534 -18.272 21.184 1.00 94.50 92 ASN A C 1
ATOM 720 O O . ASN A 1 92 ? -5.331 -18.401 21.402 1.00 94.50 92 ASN A O 1
ATOM 724 N N . ILE A 1 93 ? -7.312 -17.510 21.952 1.00 93.81 93 ILE A N 1
ATOM 725 C CA . ILE A 1 93 ? -6.895 -16.844 23.193 1.00 93.81 93 ILE A CA 1
ATOM 726 C C . ILE A 1 93 ? -7.938 -17.096 24.286 1.00 93.81 93 ILE A C 1
ATOM 728 O O . ILE A 1 93 ? -9.087 -17.433 23.997 1.00 93.81 93 ILE A O 1
ATOM 732 N N . ASN A 1 94 ? -7.552 -16.917 25.550 1.00 96.25 94 ASN A N 1
ATOM 733 C CA . ASN A 1 94 ? -8.461 -17.134 26.674 1.00 96.25 94 ASN A CA 1
ATOM 734 C C . ASN A 1 94 ? -9.639 -16.132 26.693 1.00 96.25 94 ASN A C 1
ATOM 736 O O . ASN A 1 94 ? -9.566 -15.037 26.130 1.00 96.25 94 ASN A O 1
ATOM 740 N N . ALA A 1 95 ? -10.727 -16.512 27.371 1.00 95.69 95 ALA A N 1
ATOM 741 C CA . ALA A 1 95 ? -11.960 -15.724 27.423 1.00 95.69 95 ALA A CA 1
ATOM 742 C C . ALA A 1 95 ? -11.756 -14.324 28.029 1.00 95.69 95 ALA A C 1
ATOM 744 O O . ALA A 1 95 ? -12.276 -13.347 27.499 1.00 95.69 95 ALA A O 1
ATOM 745 N N . ALA A 1 96 ? -10.944 -14.203 29.084 1.00 95.50 96 ALA A N 1
ATOM 746 C CA . ALA A 1 96 ? -10.661 -12.914 29.715 1.00 95.50 96 ALA A CA 1
ATOM 747 C C . ALA A 1 96 ? -10.017 -11.919 28.732 1.00 95.50 96 ALA A C 1
ATOM 749 O O . ALA A 1 96 ? -10.420 -10.759 28.672 1.00 95.50 96 ALA A O 1
ATOM 750 N N . LYS A 1 97 ? -9.066 -12.376 27.906 1.00 93.94 97 LYS A N 1
ATOM 751 C CA . LYS A 1 97 ? -8.431 -11.543 26.880 1.00 93.94 97 LYS A CA 1
ATOM 752 C C . LYS A 1 97 ? -9.411 -11.171 25.764 1.00 93.94 97 LYS A C 1
ATOM 754 O O . LYS A 1 97 ? -9.378 -10.031 25.307 1.00 93.94 97 LYS A O 1
ATOM 759 N N . LYS A 1 98 ? -10.313 -12.079 25.364 1.00 95.44 98 LYS A N 1
ATOM 760 C CA . LYS A 1 98 ? -11.384 -11.758 24.398 1.00 95.44 98 LYS A CA 1
ATOM 761 C C . LYS A 1 98 ? -12.274 -10.625 24.902 1.00 95.44 98 LYS A C 1
ATOM 763 O O . LYS A 1 98 ? -12.533 -9.689 24.155 1.00 95.44 98 LYS A O 1
ATOM 768 N N . GLU A 1 99 ? -12.688 -10.671 26.165 1.00 95.12 99 GLU A N 1
ATOM 769 C CA . GLU A 1 99 ? -13.527 -9.624 26.760 1.00 95.12 99 GLU A CA 1
ATOM 770 C C . GLU A 1 99 ? -12.816 -8.267 26.830 1.00 95.12 99 GLU A C 1
ATOM 772 O O . GLU A 1 99 ? -13.421 -7.237 26.536 1.00 95.12 99 GLU A O 1
ATOM 777 N N . VAL A 1 100 ? -11.518 -8.253 27.153 1.00 94.75 100 VAL A N 1
ATOM 778 C CA . VAL A 1 100 ? -10.710 -7.023 27.109 1.00 94.75 100 VAL A CA 1
ATOM 779 C C . VAL A 1 100 ? -10.642 -6.463 25.685 1.00 94.75 100 VAL A C 1
ATOM 781 O O . VAL A 1 100 ? -10.889 -5.275 25.488 1.00 94.75 100 VAL A O 1
ATOM 784 N N . LEU A 1 101 ? -10.374 -7.304 24.681 1.00 93.31 101 LEU A N 1
ATOM 785 C CA . LEU A 1 101 ? -10.317 -6.868 23.282 1.00 93.31 101 LEU A CA 1
ATOM 786 C C . LEU A 1 101 ? -11.661 -6.319 22.790 1.00 93.31 101 LEU A C 1
ATOM 788 O O . LEU A 1 101 ? -11.679 -5.269 22.155 1.00 93.31 101 LEU A O 1
ATOM 792 N N . LYS A 1 102 ? -12.782 -6.974 23.124 1.00 94.81 102 LYS A N 1
ATOM 793 C CA . LYS A 1 102 ? -14.131 -6.520 22.740 1.00 94.81 102 LYS A CA 1
ATOM 794 C C . LYS A 1 102 ? -14.458 -5.139 23.304 1.00 94.81 102 LYS A C 1
ATOM 796 O O . LYS A 1 102 ? -15.047 -4.324 22.602 1.00 94.81 102 LYS A O 1
ATOM 801 N N . LYS A 1 103 ? -14.056 -4.861 24.549 1.00 93.62 103 LYS A N 1
ATOM 802 C CA . LYS A 1 103 ? -14.250 -3.548 25.191 1.00 93.62 103 LYS A CA 1
ATOM 803 C C . LYS A 1 103 ? -13.396 -2.442 24.572 1.00 93.62 103 LYS A C 1
ATOM 805 O O . LYS A 1 103 ? -13.782 -1.282 24.639 1.00 93.62 103 LYS A O 1
ATOM 810 N N . ASN A 1 104 ? -12.267 -2.806 23.969 1.00 91.81 104 ASN A N 1
ATOM 811 C CA . ASN A 1 104 ? -11.322 -1.878 23.349 1.00 91.81 104 ASN A CA 1
ATOM 812 C C . ASN A 1 104 ? -11.553 -1.694 21.838 1.00 91.81 104 ASN A C 1
ATOM 814 O O . ASN A 1 104 ? -10.711 -1.097 21.163 1.00 91.81 104 ASN A O 1
ATOM 818 N N . ILE A 1 105 ? -12.660 -2.206 21.285 1.00 92.38 105 ILE A N 1
ATOM 819 C CA . ILE A 1 105 ? -13.038 -1.911 19.901 1.00 92.38 105 ILE A CA 1
ATOM 820 C C . ILE A 1 105 ? -13.389 -0.425 19.811 1.00 92.38 105 ILE A C 1
ATOM 822 O O . ILE A 1 105 ? -14.331 0.039 20.448 1.00 92.38 105 ILE A O 1
ATOM 826 N N . ASP A 1 106 ? -12.642 0.300 18.986 1.00 91.88 106 ASP A N 1
ATOM 827 C CA . ASP A 1 106 ? -12.924 1.688 18.641 1.00 91.88 106 ASP A CA 1
ATOM 828 C C . ASP A 1 106 ? -13.775 1.735 17.356 1.00 91.88 106 ASP A C 1
ATOM 830 O O . ASP A 1 106 ? -13.277 1.366 16.288 1.00 91.88 106 ASP A O 1
ATOM 834 N N . PRO A 1 107 ? -15.040 2.196 17.416 1.00 88.31 107 PRO A N 1
ATOM 835 C CA . PRO A 1 107 ? -15.905 2.307 16.241 1.00 88.31 107 PRO A CA 1
ATOM 836 C C . PRO A 1 107 ? -15.414 3.313 15.192 1.00 88.31 107 PRO A C 1
ATOM 838 O O . PRO A 1 107 ? -15.890 3.281 14.059 1.00 88.31 107 PRO A O 1
ATOM 841 N N . GLN A 1 108 ? -14.513 4.226 15.562 1.00 92.19 108 GLN A N 1
ATOM 842 C CA . GLN A 1 108 ? -13.947 5.240 14.667 1.00 92.19 108 GLN A CA 1
ATOM 843 C C . GLN A 1 108 ? -12.603 4.812 14.067 1.00 92.19 108 GLN A C 1
ATOM 845 O O . GLN A 1 108 ? -12.041 5.529 13.235 1.00 92.19 108 GLN A O 1
ATOM 850 N N . ALA A 1 109 ? -12.082 3.648 14.464 1.00 92.12 109 ALA A N 1
ATOM 851 C CA . ALA A 1 109 ? -10.843 3.125 13.922 1.00 92.12 109 ALA A CA 1
ATOM 852 C C . ALA A 1 109 ? -10.980 2.869 12.412 1.00 92.12 109 ALA A C 1
ATOM 854 O O . ALA A 1 109 ? -11.936 2.258 11.937 1.00 92.12 109 ALA A O 1
ATOM 855 N N . GLN A 1 110 ? -10.001 3.342 11.645 1.00 94.56 110 GLN A N 1
ATOM 856 C CA . GLN A 1 110 ? -9.993 3.236 10.187 1.00 94.56 110 GLN A CA 1
ATOM 857 C C . GLN A 1 110 ? -9.029 2.147 9.728 1.00 94.56 110 GLN A C 1
ATOM 859 O O . GLN A 1 110 ? -8.025 1.883 10.381 1.00 94.56 110 GLN A O 1
ATOM 864 N N . SER A 1 111 ? -9.303 1.544 8.570 1.00 95.88 111 SER A N 1
ATOM 865 C CA . SER A 1 111 ? -8.337 0.651 7.920 1.00 95.88 111 SER A CA 1
ATOM 866 C C . SER A 1 111 ? -7.176 1.457 7.336 1.00 95.88 111 SER A C 1
ATOM 868 O O . SER A 1 111 ? -7.375 2.577 6.856 1.00 95.88 111 SER A O 1
ATOM 870 N N . TYR A 1 112 ? -5.968 0.901 7.368 1.00 95.69 112 TYR A N 1
ATOM 871 C CA . TYR A 1 112 ? -4.782 1.544 6.800 1.00 95.69 112 TYR A CA 1
ATOM 872 C C . TYR A 1 112 ? -3.705 0.525 6.424 1.00 95.69 112 TYR A C 1
ATOM 874 O O . TYR A 1 112 ? -3.703 -0.613 6.892 1.00 95.69 112 TYR A O 1
ATOM 882 N N . LEU A 1 113 ? -2.793 0.933 5.551 1.00 94.19 113 LEU A N 1
ATOM 883 C CA . LEU A 1 113 ? -1.661 0.132 5.113 1.00 94.19 113 LEU A CA 1
ATOM 884 C C . LEU A 1 113 ? -0.538 0.153 6.149 1.00 94.19 113 LEU A C 1
ATOM 886 O O . LEU A 1 113 ? -0.163 1.212 6.665 1.00 94.19 113 LEU A O 1
ATOM 890 N N . ILE A 1 114 ? 0.028 -1.024 6.398 1.00 90.94 114 ILE A N 1
ATOM 891 C CA . ILE A 1 114 ? 1.291 -1.198 7.119 1.00 90.94 114 ILE A CA 1
ATOM 892 C C . ILE A 1 114 ? 2.287 -1.950 6.245 1.00 90.94 114 ILE A C 1
ATOM 894 O O . ILE A 1 114 ? 1.903 -2.679 5.330 1.00 90.94 114 ILE A O 1
ATOM 898 N N . TYR A 1 115 ? 3.571 -1.791 6.551 1.00 86.94 115 TYR A N 1
ATOM 899 C CA . TYR A 1 115 ? 4.625 -2.592 5.941 1.00 86.94 115 TYR A CA 1
ATOM 900 C C . TYR A 1 115 ? 4.412 -4.071 6.267 1.00 86.94 115 TYR A C 1
ATOM 902 O O . TYR A 1 115 ? 4.386 -4.444 7.441 1.00 86.94 115 TYR A O 1
ATOM 910 N N . GLY A 1 116 ? 4.255 -4.898 5.231 1.00 70.88 116 GLY A N 1
ATOM 911 C CA . GLY A 1 116 ? 3.989 -6.330 5.386 1.00 70.88 116 GLY A CA 1
ATOM 912 C C . GLY A 1 116 ? 5.216 -7.133 5.823 1.00 70.88 116 GLY A C 1
ATOM 913 O O . GLY A 1 116 ? 5.083 -8.272 6.249 1.00 70.88 116 GLY A O 1
ATOM 914 N N . GLY A 1 117 ? 6.405 -6.519 5.780 1.00 75.12 117 GLY A N 1
ATOM 915 C CA . GLY A 1 117 ? 7.691 -7.191 5.982 1.00 75.12 117 GLY A CA 1
ATOM 916 C C . GLY A 1 117 ? 8.261 -7.775 4.689 1.00 75.12 117 GLY A C 1
ATOM 917 O O . GLY A 1 117 ? 9.455 -8.076 4.637 1.00 75.12 117 GLY A O 1
ATOM 918 N N . GLU A 1 118 ? 7.436 -7.882 3.645 1.00 81.75 118 GLU A N 1
ATOM 919 C CA . GLU A 1 118 ? 7.860 -8.283 2.315 1.00 81.75 118 GLU A CA 1
ATOM 920 C C . GLU A 1 118 ? 8.297 -7.079 1.460 1.00 81.75 118 GLU A C 1
ATOM 922 O O . GLU A 1 118 ? 7.682 -6.008 1.455 1.00 81.75 118 GLU A O 1
ATOM 927 N N . SER A 1 119 ? 9.375 -7.263 0.707 1.00 85.88 119 SER A N 1
ATOM 928 C CA . SER A 1 119 ? 9.829 -6.325 -0.320 1.00 85.88 119 SER A CA 1
ATOM 929 C C . SER A 1 119 ? 10.480 -7.081 -1.473 1.00 85.88 119 SER A C 1
ATOM 931 O O . SER A 1 119 ? 10.814 -8.257 -1.340 1.00 85.88 119 SER A O 1
ATOM 933 N N . ALA A 1 120 ? 10.663 -6.411 -2.605 1.00 85.06 120 ALA A N 1
ATOM 934 C CA . ALA A 1 120 ? 11.565 -6.863 -3.656 1.00 85.06 120 ALA A CA 1
ATOM 935 C C . ALA A 1 120 ? 12.763 -5.917 -3.691 1.00 85.06 120 ALA A C 1
ATOM 937 O O . ALA A 1 120 ? 12.592 -4.720 -3.926 1.00 85.06 120 ALA A O 1
ATOM 938 N N . ASP A 1 121 ? 13.960 -6.414 -3.392 1.00 86.81 121 ASP A N 1
ATOM 939 C CA . ASP A 1 121 ? 15.158 -5.581 -3.296 1.00 86.81 121 ASP A CA 1
ATOM 940 C C . ASP A 1 121 ? 16.040 -5.648 -4.548 1.00 86.81 121 ASP A C 1
ATOM 942 O O . ASP A 1 121 ? 15.926 -6.529 -5.404 1.00 86.81 121 ASP A O 1
ATOM 946 N N . TYR A 1 122 ? 16.947 -4.678 -4.645 1.00 88.00 122 TYR A N 1
ATOM 947 C CA . TYR A 1 122 ? 17.942 -4.577 -5.706 1.00 88.00 122 TYR A CA 1
ATOM 948 C C . TYR A 1 122 ? 18.707 -5.887 -5.949 1.00 88.00 122 TYR A C 1
ATOM 950 O O . TYR A 1 122 ? 18.969 -6.239 -7.103 1.00 88.00 122 TYR A O 1
ATOM 958 N N . GLN A 1 123 ? 19.100 -6.597 -4.887 1.00 88.44 123 GLN A N 1
ATOM 959 C CA . GLN A 1 123 ? 19.900 -7.811 -5.017 1.00 88.44 123 GLN A CA 1
ATOM 960 C C . GLN A 1 123 ? 19.097 -8.892 -5.740 1.00 88.44 123 GLN A C 1
ATOM 962 O O . GLN A 1 123 ? 19.584 -9.460 -6.719 1.00 88.44 123 GLN A O 1
ATOM 967 N N . ARG A 1 124 ? 17.848 -9.110 -5.325 1.00 89.69 124 ARG A N 1
ATOM 968 C CA . ARG A 1 124 ? 16.963 -10.099 -5.939 1.00 89.69 124 ARG A CA 1
ATOM 969 C C . ARG A 1 124 ? 16.613 -9.792 -7.383 1.00 89.69 124 ARG A C 1
ATOM 971 O O . ARG A 1 124 ? 16.656 -10.696 -8.211 1.00 89.69 124 ARG A O 1
ATOM 978 N N . PHE A 1 125 ? 16.352 -8.530 -7.717 1.00 92.06 125 PHE A N 1
ATOM 979 C CA . PHE A 1 125 ? 16.140 -8.137 -9.113 1.00 92.06 125 PHE A CA 1
ATOM 980 C C . PHE A 1 125 ? 17.347 -8.478 -10.002 1.00 92.06 125 PHE A C 1
ATOM 982 O O . PHE A 1 125 ? 17.186 -8.961 -11.123 1.00 92.06 125 PHE A O 1
ATOM 989 N N . ASN A 1 126 ? 18.575 -8.272 -9.509 1.00 90.12 126 ASN A N 1
ATOM 990 C CA . ASN A 1 126 ? 19.765 -8.639 -10.279 1.00 90.12 126 ASN A CA 1
ATOM 991 C C . ASN A 1 126 ? 19.965 -10.156 -10.373 1.00 90.12 126 ASN A C 1
ATOM 993 O O . ASN A 1 126 ? 20.322 -10.627 -11.449 1.00 90.12 126 ASN A O 1
ATOM 997 N N . GLU A 1 127 ? 19.732 -10.905 -9.290 1.00 91.31 127 GLU A N 1
ATOM 998 C CA . GLU A 1 127 ? 19.806 -12.376 -9.288 1.00 91.31 127 GLU A CA 1
ATOM 999 C C . GLU A 1 127 ? 18.794 -12.994 -10.265 1.00 91.31 127 GLU A C 1
ATOM 1001 O O . GLU A 1 127 ? 19.131 -13.914 -11.008 1.00 91.31 127 GLU A O 1
ATOM 1006 N N . ALA A 1 128 ? 17.578 -12.448 -10.316 1.00 92.56 128 ALA A N 1
ATOM 1007 C CA . ALA A 1 128 ? 16.529 -12.868 -11.243 1.00 92.56 128 ALA A CA 1
ATOM 1008 C C . ALA A 1 128 ? 16.702 -12.305 -12.669 1.00 92.56 128 ALA A C 1
ATOM 1010 O O . ALA A 1 128 ? 15.943 -12.663 -13.569 1.00 92.56 128 ALA A O 1
ATOM 1011 N N . HIS A 1 129 ? 17.687 -11.425 -12.893 1.00 92.88 129 HIS A N 1
ATOM 1012 C CA . HIS A 1 129 ? 17.931 -10.734 -14.163 1.00 92.88 129 HIS A CA 1
ATOM 1013 C C . HIS A 1 129 ? 16.696 -10.019 -14.740 1.00 92.88 129 HIS A C 1
ATOM 1015 O O . HIS A 1 129 ? 16.451 -10.062 -15.947 1.00 92.88 129 HIS A O 1
ATOM 1021 N N . THR A 1 130 ? 15.915 -9.354 -13.891 1.00 94.50 130 THR A N 1
ATOM 1022 C CA . THR A 1 130 ? 14.712 -8.617 -14.297 1.00 94.50 130 THR A CA 1
ATOM 1023 C C . THR A 1 130 ? 14.409 -7.502 -13.305 1.00 94.50 130 THR A C 1
ATOM 1025 O O . THR A 1 130 ? 14.726 -7.625 -12.126 1.00 94.50 130 THR A O 1
ATOM 1028 N N . ALA A 1 131 ? 13.771 -6.418 -13.751 1.00 95.00 131 ALA A N 1
ATOM 1029 C CA . ALA A 1 131 ? 13.148 -5.450 -12.851 1.00 95.00 131 ALA A CA 1
ATOM 1030 C C . ALA A 1 131 ? 11.675 -5.793 -12.565 1.00 95.00 131 ALA A C 1
ATOM 1032 O O . ALA A 1 131 ? 10.997 -5.016 -11.901 1.00 95.00 131 ALA A O 1
ATOM 1033 N N . PHE A 1 132 ? 11.151 -6.913 -13.072 1.00 95.75 132 PHE A N 1
ATOM 1034 C CA . PHE A 1 132 ? 9.746 -7.293 -12.938 1.00 95.75 132 PHE A CA 1
ATOM 1035 C C . PHE A 1 132 ? 9.369 -7.509 -11.470 1.00 95.75 132 PHE A C 1
ATOM 1037 O O . PHE A 1 132 ? 9.787 -8.481 -10.839 1.00 95.75 132 PHE A O 1
ATOM 1044 N N . ALA A 1 133 ? 8.564 -6.590 -10.939 1.00 94.81 133 ALA A N 1
ATOM 1045 C CA . ALA A 1 133 ? 8.134 -6.570 -9.546 1.00 94.81 133 ALA A CA 1
ATOM 1046 C C . ALA A 1 133 ? 6.795 -7.289 -9.336 1.00 94.81 133 ALA A C 1
ATOM 1048 O O . ALA A 1 133 ? 6.524 -7.777 -8.241 1.00 94.81 133 ALA A O 1
ATOM 1049 N N . GLY A 1 134 ? 5.952 -7.368 -10.369 1.00 95.50 134 GLY A N 1
ATOM 1050 C CA . GLY A 1 134 ? 4.654 -8.031 -10.285 1.00 95.50 134 GLY A CA 1
ATOM 1051 C C . GLY A 1 134 ? 3.671 -7.581 -11.358 1.00 95.50 134 GLY A C 1
ATOM 1052 O O . GLY A 1 134 ? 3.993 -6.749 -12.207 1.00 95.50 134 GLY A O 1
ATOM 1053 N N . LYS A 1 135 ? 2.455 -8.128 -11.329 1.00 97.19 135 LYS A N 1
ATOM 1054 C CA . LYS A 1 135 ? 1.370 -7.720 -12.232 1.00 97.19 135 LYS A CA 1
ATOM 1055 C C . LYS A 1 135 ? 0.457 -6.699 -11.577 1.00 97.19 135 LYS A C 1
ATOM 1057 O O . LYS A 1 135 ? 0.115 -6.820 -10.403 1.00 97.19 135 LYS A O 1
ATOM 1062 N N . TYR A 1 136 ? 0.014 -5.727 -12.359 1.00 97.12 136 TYR A N 1
ATOM 1063 C CA . TYR A 1 136 ? -0.965 -4.740 -11.937 1.00 97.12 136 TYR A CA 1
ATOM 1064 C C . TYR A 1 136 ? -2.353 -5.362 -11.804 1.00 97.12 136 TYR A C 1
ATOM 1066 O O . TYR A 1 136 ? -2.850 -5.990 -12.735 1.00 97.12 136 TYR A O 1
ATOM 1074 N N . LEU A 1 137 ? -3.010 -5.146 -10.668 1.00 96.81 137 LEU A N 1
ATOM 1075 C CA . LEU A 1 137 ? -4.403 -5.544 -10.445 1.00 96.81 137 LEU A CA 1
ATOM 1076 C C . LEU A 1 137 ? -5.339 -4.332 -10.379 1.00 96.81 137 LEU A C 1
ATOM 1078 O O . LEU A 1 137 ? -6.523 -4.444 -10.688 1.00 96.81 137 LEU A O 1
ATOM 1082 N N . GLY A 1 138 ? -4.818 -3.168 -9.992 1.00 95.12 138 GLY A N 1
ATOM 1083 C CA . GLY A 1 138 ? -5.598 -1.946 -9.841 1.00 95.12 138 GLY A CA 1
ATOM 1084 C C . GLY A 1 138 ? -4.845 -0.873 -9.062 1.00 95.12 138 GLY A C 1
ATOM 1085 O O . GLY A 1 138 ? -3.668 -1.016 -8.742 1.00 95.12 138 GLY A O 1
ATOM 1086 N N . LYS A 1 139 ? -5.529 0.222 -8.737 1.00 94.06 139 LYS A N 1
ATOM 1087 C CA . LYS A 1 139 ? -5.013 1.277 -7.858 1.00 94.06 139 LYS A CA 1
ATOM 1088 C C . LYS A 1 139 ? -6.095 1.739 -6.899 1.00 94.06 139 LYS A C 1
ATOM 1090 O O . LYS A 1 139 ? -7.274 1.731 -7.248 1.00 94.06 139 LYS A O 1
ATOM 1095 N N . ALA A 1 140 ? -5.688 2.158 -5.710 1.00 93.44 140 ALA A N 1
ATOM 1096 C CA . ALA A 1 140 ? -6.590 2.674 -4.691 1.00 93.44 140 ALA A CA 1
ATOM 1097 C C . ALA A 1 140 ? -5.928 3.813 -3.916 1.00 93.44 140 ALA A C 1
ATOM 1099 O O . ALA A 1 140 ? -4.714 3.809 -3.707 1.00 93.44 140 ALA A O 1
ATOM 1100 N N . VAL A 1 141 ? -6.740 4.772 -3.467 1.00 94.44 141 VAL A N 1
ATOM 1101 C CA . VAL A 1 141 ? -6.312 5.749 -2.464 1.00 94.44 141 VAL A CA 1
ATOM 1102 C C . VAL A 1 141 ? -6.588 5.147 -1.097 1.00 94.44 141 VAL A C 1
ATOM 1104 O O . VAL A 1 141 ? -7.743 4.902 -0.748 1.00 94.44 141 VAL A O 1
ATOM 1107 N N . LEU A 1 142 ? -5.528 4.890 -0.339 1.00 95.12 142 LEU A N 1
ATOM 1108 C CA . LEU A 1 142 ? -5.606 4.280 0.984 1.00 95.12 142 LEU A CA 1
ATOM 1109 C C . LEU A 1 142 ? -4.837 5.125 1.989 1.00 95.12 142 LEU A C 1
ATOM 1111 O O . LEU A 1 142 ? -3.877 5.814 1.648 1.00 95.12 142 LEU A O 1
ATOM 1115 N N . ASN A 1 143 ? -5.256 5.054 3.248 1.00 95.19 143 ASN A N 1
ATOM 1116 C CA . ASN A 1 143 ? -4.484 5.628 4.335 1.00 95.19 143 ASN A CA 1
ATOM 1117 C C . ASN A 1 143 ? -3.265 4.750 4.606 1.00 95.19 143 ASN A C 1
ATOM 1119 O O . ASN A 1 143 ? -3.385 3.533 4.732 1.00 95.19 143 ASN A O 1
ATOM 1123 N N . PHE A 1 144 ? -2.107 5.371 4.758 1.00 91.44 144 PHE A N 1
ATOM 1124 C CA . PHE A 1 144 ? -0.878 4.732 5.203 1.00 91.44 144 PHE A CA 1
ATOM 1125 C C . PHE A 1 144 ? -0.375 5.438 6.461 1.00 91.44 144 PHE A C 1
ATOM 1127 O O . PHE A 1 144 ? -0.492 6.659 6.592 1.00 91.44 144 PHE A O 1
ATOM 1134 N N . ARG A 1 145 ? 0.164 4.669 7.412 1.00 88.38 145 ARG A N 1
ATOM 1135 C CA . ARG A 1 145 ? 0.735 5.235 8.636 1.00 88.38 145 ARG A CA 1
ATOM 1136 C C . ARG A 1 145 ? 2.169 5.681 8.375 1.00 88.38 145 ARG A C 1
ATOM 1138 O O . ARG A 1 145 ? 3.076 4.853 8.326 1.00 88.38 145 ARG A O 1
ATOM 1145 N N . ASN A 1 146 ? 2.375 6.990 8.284 1.00 79.38 146 ASN A N 1
ATOM 1146 C CA . ASN A 1 146 ? 3.703 7.561 8.120 1.00 79.38 146 ASN A CA 1
ATOM 1147 C C . ASN A 1 146 ? 4.603 7.192 9.315 1.00 79.38 146 ASN A C 1
ATOM 1149 O O . ASN A 1 146 ? 4.209 7.290 10.476 1.00 79.38 146 ASN A O 1
ATOM 1153 N N . VAL A 1 147 ? 5.822 6.735 9.022 1.00 74.69 147 VAL A N 1
ATOM 1154 C CA . VAL A 1 147 ? 6.790 6.264 10.024 1.00 74.69 147 VAL A CA 1
ATOM 1155 C C . VAL A 1 147 ? 7.246 7.395 10.947 1.00 74.69 147 VAL A C 1
ATOM 1157 O O . VAL A 1 147 ? 7.496 7.158 12.127 1.00 74.69 147 VAL A O 1
ATOM 1160 N N . THR A 1 148 ? 7.341 8.621 10.428 1.00 76.81 148 THR A N 1
ATOM 1161 C CA . THR A 1 148 ? 7.916 9.765 11.141 1.00 76.81 148 THR A CA 1
ATOM 1162 C C . THR A 1 148 ? 6.955 10.354 12.167 1.00 76.81 148 THR A C 1
ATOM 1164 O O . THR A 1 148 ? 7.338 10.554 13.317 1.00 76.81 148 THR A O 1
ATOM 1167 N N . ASP A 1 149 ? 5.710 10.629 11.779 1.00 79.88 149 ASP A N 1
ATOM 1168 C CA . ASP A 1 149 ? 4.735 11.324 12.632 1.00 79.88 149 ASP A CA 1
ATOM 1169 C C . ASP A 1 149 ? 3.587 10.423 13.115 1.00 79.88 149 ASP A C 1
ATOM 1171 O O . ASP A 1 149 ? 2.729 10.871 13.878 1.00 79.88 149 ASP A O 1
ATOM 1175 N N . LYS A 1 150 ? 3.579 9.147 12.698 1.00 81.88 150 LYS A N 1
ATOM 1176 C CA . LYS A 1 150 ? 2.543 8.144 12.994 1.00 81.88 150 LYS A CA 1
ATOM 1177 C C . LYS A 1 150 ? 1.137 8.553 12.545 1.00 81.88 150 LYS A C 1
ATOM 1179 O O . LYS A 1 150 ? 0.170 7.899 12.948 1.00 81.88 150 LYS A O 1
ATOM 1184 N N . LYS A 1 151 ? 1.003 9.591 11.715 1.00 88.56 151 LYS A N 1
ATOM 1185 C CA . LYS A 1 151 ? -0.289 10.027 11.184 1.00 88.56 151 LYS A CA 1
ATOM 1186 C C . LYS A 1 151 ? -0.703 9.150 10.015 1.00 88.56 151 LYS A C 1
ATOM 1188 O O . LYS A 1 151 ? 0.129 8.615 9.282 1.00 88.56 151 LYS A O 1
ATOM 1193 N N . LEU A 1 152 ? -2.014 9.016 9.856 1.00 90.81 152 LEU A N 1
ATOM 1194 C CA . LEU A 1 152 ? -2.598 8.428 8.663 1.00 90.81 152 LEU A CA 1
ATOM 1195 C C . LEU A 1 152 ? -2.614 9.484 7.565 1.00 90.81 152 LEU A C 1
ATOM 1197 O O . LEU A 1 152 ? -3.167 10.568 7.750 1.00 90.81 152 LEU A O 1
ATOM 1201 N N . VAL A 1 153 ? -1.988 9.158 6.443 1.00 91.31 153 VAL A N 1
ATOM 1202 C CA . VAL A 1 153 ? -1.924 10.024 5.269 1.00 91.31 153 VAL A CA 1
ATOM 1203 C C . VAL A 1 153 ? -2.520 9.258 4.090 1.00 91.31 153 VAL A C 1
ATOM 1205 O O . VAL A 1 153 ? -2.098 8.122 3.854 1.00 91.31 153 VAL A O 1
ATOM 1208 N N . PRO A 1 154 ? -3.496 9.830 3.364 1.00 93.06 154 PRO A N 1
ATOM 1209 C CA . PRO A 1 154 ? -4.001 9.215 2.149 1.00 93.06 154 PRO A CA 1
ATOM 1210 C C . PRO A 1 154 ? -2.939 9.306 1.053 1.00 93.06 154 PRO A C 1
ATOM 1212 O O . PRO A 1 154 ? -2.371 10.374 0.825 1.00 93.06 154 PRO A O 1
ATOM 1215 N N . GLU A 1 155 ? -2.701 8.202 0.357 1.00 93.12 155 GLU A N 1
ATOM 1216 C CA . GLU A 1 155 ? -1.782 8.143 -0.779 1.00 93.12 155 GLU A CA 1
ATOM 1217 C C . GLU A 1 155 ? -2.315 7.169 -1.838 1.00 93.12 155 GLU A C 1
ATOM 1219 O O . GLU A 1 155 ? -3.161 6.317 -1.542 1.00 93.12 155 GLU A O 1
ATOM 1224 N N . THR A 1 156 ? -1.870 7.323 -3.087 1.00 93.19 156 THR A N 1
ATOM 1225 C CA . THR A 1 156 ? -2.228 6.389 -4.164 1.00 93.19 156 THR A CA 1
ATOM 1226 C C . THR A 1 156 ? -1.283 5.197 -4.174 1.00 93.19 156 THR A C 1
ATOM 1228 O O . THR A 1 156 ? -0.069 5.350 -4.310 1.00 93.19 156 THR A O 1
ATOM 1231 N N . PHE A 1 157 ? -1.855 3.998 -4.116 1.00 94.50 157 PHE A N 1
ATOM 1232 C CA . PHE A 1 157 ? -1.117 2.741 -4.169 1.00 94.50 157 PHE A CA 1
ATOM 1233 C C . PHE A 1 157 ? -1.511 1.930 -5.396 1.00 94.50 157 PHE A C 1
ATOM 1235 O O . PHE A 1 157 ? -2.678 1.922 -5.801 1.00 94.50 157 PHE A O 1
ATOM 1242 N N . CYS A 1 158 ? -0.540 1.213 -5.959 1.00 95.12 158 CYS A N 1
ATOM 1243 C CA . CYS A 1 158 ? -0.811 0.121 -6.886 1.00 95.12 158 CYS A CA 1
ATOM 1244 C C . CYS A 1 158 ? -1.160 -1.135 -6.094 1.00 95.12 158 CYS A C 1
ATOM 1246 O O . CYS A 1 158 ? -0.477 -1.473 -5.129 1.00 95.12 158 CYS A O 1
ATOM 1248 N N . ILE A 1 159 ? -2.199 -1.828 -6.540 1.00 96.00 159 ILE A N 1
ATOM 1249 C CA . ILE A 1 159 ? -2.559 -3.175 -6.120 1.00 96.00 159 ILE A CA 1
ATOM 1250 C C . ILE A 1 159 ? -1.833 -4.129 -7.056 1.00 96.00 159 ILE A C 1
ATOM 1252 O O . ILE A 1 159 ? -1.989 -4.010 -8.277 1.00 96.00 159 ILE A O 1
ATOM 1256 N N . ILE A 1 160 ? -1.042 -5.046 -6.505 1.00 95.62 160 ILE A N 1
ATOM 1257 C CA . ILE A 1 160 ? -0.187 -5.913 -7.314 1.00 95.62 160 ILE A CA 1
ATOM 1258 C C . ILE A 1 160 ? -0.286 -7.385 -6.918 1.00 95.62 160 ILE A C 1
ATOM 1260 O O . ILE A 1 160 ? -0.480 -7.727 -5.752 1.00 95.62 160 ILE A O 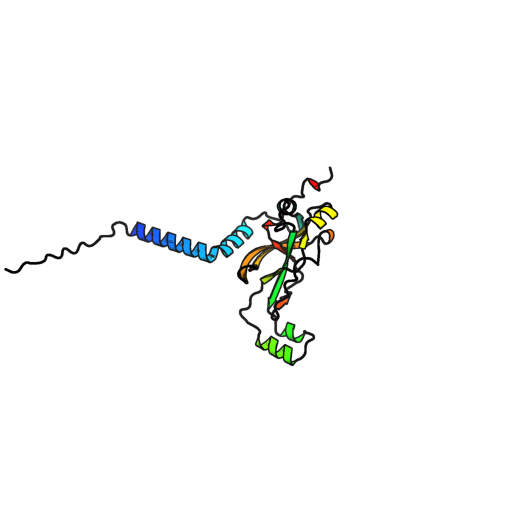1
ATOM 1264 N N . GLU A 1 161 ? -0.093 -8.250 -7.908 1.00 95.62 161 GLU A N 1
ATOM 1265 C CA . GLU A 1 161 ? 0.308 -9.646 -7.728 1.00 95.62 161 GLU A CA 1
ATOM 1266 C C . GLU A 1 161 ? 1.848 -9.683 -7.789 1.00 95.62 161 GLU A C 1
ATOM 1268 O O . GLU A 1 161 ? 2.398 -9.503 -8.880 1.00 95.62 161 GLU A O 1
ATOM 1273 N N . PRO A 1 162 ? 2.565 -9.816 -6.657 1.00 94.06 162 PRO A N 1
ATOM 1274 C CA . PRO A 1 162 ? 4.019 -9.682 -6.636 1.00 94.06 162 PRO A CA 1
ATOM 1275 C C . PRO A 1 162 ? 4.722 -10.842 -7.350 1.00 94.06 162 PRO A C 1
ATOM 1277 O O . PRO A 1 162 ? 4.248 -11.975 -7.348 1.00 94.06 162 PRO A O 1
ATOM 1280 N N . ASN A 1 163 ? 5.881 -10.558 -7.943 1.00 93.88 163 ASN A N 1
ATOM 1281 C CA . ASN A 1 163 ? 6.750 -11.574 -8.527 1.00 93.88 163 ASN A CA 1
ATOM 1282 C C . ASN A 1 163 ? 7.551 -12.284 -7.427 1.00 93.88 163 ASN A C 1
ATOM 1284 O O . ASN A 1 163 ? 8.537 -11.742 -6.934 1.00 93.88 163 ASN A O 1
ATOM 1288 N N . GLU A 1 164 ? 7.147 -13.500 -7.065 1.00 90.75 164 GLU A N 1
ATOM 1289 C CA . GLU A 1 164 ? 7.754 -14.265 -5.967 1.00 90.75 164 GLU A CA 1
ATOM 1290 C C . GLU A 1 164 ? 9.268 -14.486 -6.123 1.00 90.75 164 GLU A C 1
ATOM 1292 O O . GLU A 1 164 ? 9.973 -14.505 -5.115 1.00 90.75 164 GLU A O 1
ATOM 1297 N N . ASP A 1 165 ? 9.786 -14.551 -7.355 1.00 89.31 165 ASP A N 1
ATOM 1298 C CA . ASP A 1 165 ? 11.217 -14.763 -7.627 1.00 89.31 165 ASP A CA 1
ATOM 1299 C C . ASP A 1 165 ? 12.103 -13.626 -7.101 1.00 89.31 165 ASP A C 1
ATOM 1301 O O . ASP A 1 165 ? 13.278 -13.835 -6.791 1.00 89.31 165 ASP A O 1
ATOM 1305 N N . VAL A 1 166 ? 11.548 -12.414 -7.000 1.00 88.56 166 VAL A N 1
ATOM 1306 C CA . VAL A 1 166 ? 12.275 -11.232 -6.515 1.00 88.56 166 VAL A CA 1
ATOM 1307 C C . VAL A 1 166 ? 11.900 -10.845 -5.086 1.00 88.56 166 VAL A C 1
ATOM 1309 O O . VAL A 1 166 ? 12.492 -9.925 -4.520 1.00 88.56 166 VAL A O 1
ATOM 1312 N N . MET A 1 167 ? 10.933 -11.543 -4.487 1.00 85.75 167 MET A N 1
ATOM 1313 C CA . MET A 1 167 ? 10.433 -11.244 -3.152 1.00 85.75 167 MET A CA 1
ATOM 1314 C C . MET A 1 167 ? 11.349 -11.786 -2.055 1.00 85.75 167 MET A C 1
ATOM 1316 O O . MET A 1 167 ? 11.815 -12.925 -2.074 1.00 85.75 167 MET A O 1
ATOM 1320 N N . ILE A 1 168 ? 11.535 -10.978 -1.017 1.00 78.94 168 ILE A N 1
ATOM 1321 C CA . ILE A 1 168 ? 12.161 -11.373 0.243 1.00 78.94 168 ILE A CA 1
ATOM 1322 C C . ILE A 1 168 ? 11.187 -11.161 1.397 1.00 78.94 168 ILE A C 1
ATOM 1324 O O . ILE A 1 168 ? 10.715 -10.059 1.648 1.00 78.94 168 ILE A O 1
ATOM 1328 N N . GLY A 1 169 ? 10.932 -12.222 2.161 1.00 65.06 169 GLY A N 1
ATOM 1329 C CA . GLY A 1 169 ? 10.100 -12.171 3.368 1.00 65.06 169 GLY A CA 1
ATOM 1330 C C . GLY A 1 169 ? 10.878 -11.913 4.664 1.00 65.06 169 GLY A C 1
ATOM 1331 O O . GLY A 1 169 ? 10.479 -12.433 5.702 1.00 65.06 169 GLY A O 1
ATOM 1332 N N . LYS A 1 170 ? 12.046 -11.245 4.623 1.00 52.41 170 LYS A N 1
ATOM 1333 C CA . LYS A 1 170 ? 12.997 -11.271 5.760 1.00 52.41 170 LYS A CA 1
ATOM 1334 C C . LYS A 1 170 ? 13.628 -9.952 6.222 1.00 52.41 170 LYS A C 1
ATOM 1336 O O . LYS A 1 170 ? 14.302 -9.997 7.248 1.00 52.41 170 LYS A O 1
ATOM 1341 N N . TYR A 1 171 ? 13.444 -8.809 5.553 1.00 45.44 171 TYR A N 1
ATOM 1342 C CA . TYR A 1 171 ? 14.334 -7.654 5.809 1.00 45.44 171 TYR A CA 1
ATOM 1343 C C . TYR A 1 171 ? 13.686 -6.340 6.230 1.00 45.44 171 TYR A C 1
ATOM 1345 O O . TYR A 1 171 ? 14.392 -5.470 6.736 1.00 45.44 171 TYR A O 1
ATOM 1353 N N . LEU A 1 172 ? 12.370 -6.186 6.132 1.00 50.78 172 LEU A N 1
ATOM 1354 C CA . LEU A 1 172 ? 11.705 -5.090 6.828 1.00 50.78 172 LEU A CA 1
ATOM 1355 C C . LEU A 1 172 ? 11.243 -5.635 8.168 1.00 50.78 172 LEU A C 1
ATOM 1357 O O . LEU A 1 172 ? 10.576 -6.666 8.200 1.00 50.78 172 LEU A O 1
ATOM 1361 N N . HIS A 1 173 ? 11.623 -4.978 9.269 1.00 49.12 173 HIS A N 1
ATOM 1362 C CA . HIS A 1 173 ? 11.015 -5.221 10.574 1.00 49.12 173 HIS A CA 1
ATOM 1363 C C . HIS A 1 173 ? 9.510 -5.345 10.353 1.00 49.12 173 HIS A C 1
ATOM 1365 O O . HIS A 1 173 ? 8.881 -4.346 10.004 1.00 49.12 173 HIS A O 1
ATOM 1371 N N . LEU A 1 174 ? 8.975 -6.571 10.455 1.00 55.44 174 LEU A N 1
ATOM 1372 C CA . LEU A 1 174 ? 7.551 -6.836 10.302 1.00 55.44 174 LEU A CA 1
ATOM 1373 C C . LEU A 1 174 ? 6.862 -5.799 11.170 1.00 55.44 174 LEU A C 1
ATOM 1375 O O . LEU A 1 174 ? 7.085 -5.783 12.384 1.00 55.44 174 LEU A O 1
ATOM 1379 N N . ALA A 1 175 ? 6.123 -4.873 10.559 1.00 63.81 175 ALA A N 1
ATOM 1380 C CA . ALA A 1 175 ? 5.348 -3.954 11.357 1.00 63.81 175 ALA A CA 1
ATOM 1381 C C . ALA A 1 175 ? 4.363 -4.847 12.104 1.00 63.81 175 ALA A C 1
ATOM 1383 O O . ALA A 1 175 ? 3.485 -5.455 11.492 1.00 63.81 175 ALA A O 1
ATOM 1384 N N . THR A 1 176 ? 4.578 -5.019 13.409 1.00 78.75 176 THR A N 1
ATOM 1385 C CA . THR A 1 176 ? 3.703 -5.856 14.218 1.00 78.75 176 THR A CA 1
ATOM 1386 C C . THR A 1 176 ? 2.296 -5.316 14.039 1.00 78.75 176 THR A C 1
ATOM 1388 O O . THR A 1 176 ? 2.060 -4.124 14.262 1.00 78.75 176 THR A O 1
ATOM 1391 N N . ILE A 1 177 ? 1.380 -6.181 13.597 1.00 87.75 177 ILE A N 1
ATOM 1392 C CA . ILE A 1 177 ? -0.028 -5.816 13.474 1.00 87.75 177 ILE A CA 1
ATOM 1393 C C . ILE A 1 177 ? -0.454 -5.250 14.835 1.00 87.75 177 ILE A C 1
ATOM 1395 O O . ILE A 1 177 ? -0.210 -5.899 15.858 1.00 87.75 177 ILE A O 1
ATOM 1399 N N . PRO A 1 178 ? -1.031 -4.038 14.884 1.00 89.06 178 PRO A N 1
ATOM 1400 C CA . PRO A 1 178 ? -1.488 -3.473 16.143 1.00 89.06 178 PRO A CA 1
ATOM 1401 C C . PRO A 1 178 ? -2.492 -4.408 16.827 1.00 89.06 178 PRO A C 1
ATOM 1403 O O . PRO A 1 178 ? -3.274 -5.074 16.158 1.00 89.06 178 PRO A O 1
ATOM 1406 N N . GLU A 1 179 ? -2.503 -4.430 18.160 1.00 88.81 179 GLU A N 1
ATOM 1407 C CA . GLU A 1 179 ? -3.263 -5.416 18.946 1.00 88.81 179 GLU A CA 1
ATOM 1408 C C . GLU A 1 179 ? -4.770 -5.451 18.629 1.00 88.81 179 GLU A C 1
ATOM 1410 O O . GLU A 1 179 ? -5.390 -6.511 18.684 1.00 88.81 179 GLU A O 1
ATOM 1415 N N . ASN A 1 180 ? -5.362 -4.312 18.264 1.00 91.81 180 ASN A N 1
ATOM 1416 C CA . ASN A 1 180 ? -6.780 -4.180 17.922 1.00 91.81 180 ASN A CA 1
ATOM 1417 C C . ASN A 1 180 ? -7.076 -4.271 16.412 1.00 91.81 180 ASN A C 1
ATOM 1419 O O . ASN A 1 180 ? -8.165 -3.891 15.974 1.00 91.81 180 ASN A O 1
ATOM 1423 N N . TYR A 1 181 ? -6.124 -4.763 15.619 1.00 94.25 181 TYR A N 1
ATOM 1424 C CA . TYR A 1 181 ? -6.234 -4.899 14.170 1.00 94.25 181 TYR A CA 1
ATOM 1425 C C . TYR A 1 181 ? -5.995 -6.340 13.714 1.00 94.25 181 TYR A C 1
ATOM 1427 O O . TYR A 1 181 ? -5.433 -7.173 14.421 1.00 94.25 181 TYR A O 1
ATOM 1435 N N . THR A 1 182 ? -6.425 -6.624 12.491 1.00 93.62 182 THR A N 1
ATOM 1436 C CA . THR A 1 182 ? -6.132 -7.858 11.760 1.00 93.62 182 THR A CA 1
ATOM 1437 C C . THR A 1 182 ? -5.890 -7.541 10.289 1.00 93.62 182 THR A C 1
ATOM 1439 O O . THR A 1 182 ? -6.206 -6.441 9.826 1.00 93.62 182 THR A O 1
ATOM 1442 N N . TRP A 1 183 ? -5.352 -8.498 9.537 1.00 93.31 183 TRP A N 1
ATOM 1443 C CA . TRP A 1 183 ? -5.285 -8.393 8.083 1.00 93.31 183 TRP A CA 1
ATOM 1444 C C . TRP A 1 183 ? -6.690 -8.258 7.490 1.00 93.31 183 TRP A C 1
ATOM 1446 O O . TRP A 1 183 ? -7.604 -9.009 7.842 1.00 93.31 183 TRP A O 1
ATOM 1456 N N . ALA A 1 184 ? -6.865 -7.290 6.593 1.00 94.56 184 ALA A N 1
ATOM 1457 C CA . ALA A 1 184 ? -8.109 -7.133 5.852 1.00 94.56 184 ALA A CA 1
ATOM 1458 C C . ALA A 1 184 ? -8.232 -8.199 4.757 1.00 94.56 184 ALA A C 1
ATOM 1460 O O . ALA A 1 184 ? -9.304 -8.775 4.582 1.00 94.56 184 ALA A O 1
ATOM 1461 N N . ASP A 1 185 ? -7.125 -8.471 4.065 1.00 91.38 185 ASP A N 1
ATOM 1462 C CA . ASP A 1 185 ? -7.020 -9.403 2.949 1.00 91.38 185 ASP A CA 1
ATOM 1463 C C . ASP A 1 185 ? -5.563 -9.898 2.762 1.00 91.38 185 ASP A C 1
ATOM 1465 O O . ASP A 1 185 ? -4.664 -9.614 3.565 1.00 91.38 185 ASP A O 1
ATOM 1469 N N . ASN A 1 186 ? -5.334 -10.674 1.700 1.00 89.19 186 ASN A N 1
ATOM 1470 C CA . ASN A 1 186 ? -4.004 -11.099 1.242 1.00 89.19 186 ASN A CA 1
ATOM 1471 C C . ASN A 1 186 ? -3.494 -10.244 0.070 1.00 89.19 186 ASN A C 1
ATOM 1473 O O . ASN A 1 186 ? -2.641 -10.687 -0.694 1.00 89.19 186 ASN A O 1
ATOM 1477 N N . THR A 1 187 ? -4.035 -9.040 -0.095 1.00 93.69 187 THR A N 1
ATOM 1478 C CA . THR A 1 187 ? -3.700 -8.161 -1.209 1.00 93.69 187 THR A CA 1
ATOM 1479 C C . THR A 1 187 ? -2.423 -7.387 -0.896 1.00 93.69 187 THR A C 1
ATOM 1481 O O . THR A 1 187 ? -2.260 -6.864 0.211 1.00 93.69 187 THR A O 1
ATOM 1484 N N . PHE A 1 188 ? -1.531 -7.281 -1.882 1.00 94.25 188 PHE A N 1
ATOM 1485 C CA . PHE A 1 188 ? -0.321 -6.476 -1.770 1.00 94.25 188 PHE A CA 1
ATOM 1486 C C . PHE A 1 188 ? -0.489 -5.115 -2.430 1.00 94.25 188 PHE A C 1
ATOM 1488 O O . PHE A 1 188 ? -1.039 -4.978 -3.526 1.00 94.25 188 PHE A O 1
ATOM 1495 N N . TYR A 1 189 ? 0.038 -4.111 -1.742 1.00 95.38 189 TYR A N 1
ATOM 1496 C CA . TYR A 1 189 ? 0.013 -2.721 -2.152 1.00 95.38 189 TYR A CA 1
ATOM 1497 C C . TYR A 1 189 ? 1.441 -2.193 -2.205 1.00 95.38 189 TYR A C 1
ATOM 1499 O O . TYR A 1 189 ? 2.252 -2.496 -1.333 1.00 95.38 189 TYR A O 1
ATOM 1507 N N . THR A 1 190 ? 1.757 -1.371 -3.194 1.00 93.75 190 THR A N 1
ATOM 1508 C CA . THR A 1 190 ? 3.051 -0.686 -3.272 1.00 93.75 190 THR A CA 1
ATOM 1509 C C . THR A 1 190 ? 2.870 0.748 -3.741 1.00 93.75 190 THR A C 1
ATOM 1511 O O . THR A 1 190 ? 1.828 1.105 -4.304 1.00 93.75 190 THR A O 1
ATOM 1514 N N . PHE A 1 191 ? 3.857 1.593 -3.459 1.00 91.50 191 PHE A N 1
ATOM 1515 C CA . PHE A 1 191 ? 3.811 2.985 -3.869 1.00 91.50 191 PHE A CA 1
ATOM 1516 C C . PHE A 1 191 ? 3.768 3.089 -5.388 1.00 91.50 191 PHE A C 1
ATOM 1518 O O . PHE A 1 191 ? 4.513 2.431 -6.115 1.00 91.50 191 PHE A O 1
ATOM 1525 N N . TYR A 1 192 ? 2.870 3.944 -5.860 1.00 89.12 192 TYR A N 1
ATOM 1526 C CA . TYR A 1 192 ? 2.632 4.139 -7.278 1.00 89.12 192 TYR A CA 1
ATOM 1527 C C . TYR A 1 192 ? 3.883 4.616 -8.040 1.00 89.12 192 TYR A C 1
ATOM 1529 O O . TYR A 1 192 ? 4.120 4.209 -9.173 1.00 89.12 192 TYR A O 1
ATOM 1537 N N . ASP A 1 193 ? 4.699 5.460 -7.412 1.00 87.56 193 ASP A N 1
ATOM 1538 C CA . ASP A 1 193 ? 5.902 6.070 -7.990 1.00 87.56 193 ASP A CA 1
ATOM 1539 C C . ASP A 1 193 ? 7.141 5.162 -7.982 1.00 87.56 193 ASP A C 1
ATOM 1541 O O . ASP A 1 193 ? 8.182 5.535 -8.525 1.00 87.56 193 ASP A O 1
ATOM 1545 N N . SER A 1 194 ? 7.032 3.974 -7.386 1.00 89.56 194 SER A N 1
ATOM 1546 C CA . SER A 1 194 ? 8.108 2.982 -7.330 1.00 89.56 194 SER A CA 1
ATOM 1547 C C . SER A 1 194 ? 8.109 2.045 -8.541 1.00 89.56 194 SER A C 1
ATOM 1549 O O . SER A 1 194 ? 9.041 1.250 -8.699 1.00 89.56 194 SER A O 1
ATOM 1551 N N . LEU A 1 195 ? 7.101 2.159 -9.414 1.00 92.44 195 LEU A N 1
ATOM 1552 C CA . LEU A 1 195 ? 6.859 1.260 -10.537 1.00 92.44 195 LEU A CA 1
ATOM 1553 C C . LEU A 1 195 ? 6.795 1.976 -11.896 1.00 92.44 195 LEU A C 1
ATOM 1555 O O . LEU A 1 195 ? 6.462 3.156 -11.995 1.00 92.44 195 LEU A O 1
ATOM 1559 N N . THR A 1 196 ? 7.084 1.226 -12.956 1.00 93.12 196 THR A N 1
ATOM 1560 C CA . THR A 1 196 ? 6.973 1.626 -14.366 1.00 93.12 196 THR A CA 1
ATOM 1561 C C . THR A 1 196 ? 6.470 0.450 -15.213 1.00 93.12 196 THR A C 1
ATOM 1563 O O . THR A 1 196 ? 6.531 -0.702 -14.790 1.00 93.12 196 THR A O 1
ATOM 1566 N N . ASP A 1 197 ? 5.951 0.732 -16.404 1.00 93.19 197 ASP A N 1
ATOM 1567 C CA . ASP A 1 197 ? 5.569 -0.244 -17.432 1.00 93.19 197 ASP A CA 1
ATOM 1568 C C . ASP A 1 197 ? 6.754 -0.706 -18.302 1.00 93.19 197 ASP A C 1
ATOM 1570 O O . ASP A 1 197 ? 6.588 -1.562 -19.171 1.00 93.19 197 ASP A O 1
ATOM 1574 N N . GLN A 1 198 ? 7.955 -0.164 -18.075 1.00 93.06 198 GLN A N 1
ATOM 1575 C CA . GLN A 1 198 ? 9.143 -0.458 -18.874 1.00 93.06 198 GLN A CA 1
ATOM 1576 C C . GLN A 1 198 ? 10.164 -1.300 -18.107 1.00 93.06 198 GLN A C 1
ATOM 1578 O O . GLN A 1 198 ? 10.646 -0.915 -17.044 1.00 93.06 198 GLN A O 1
ATOM 1583 N N . GLU A 1 199 ? 10.552 -2.430 -18.698 1.00 92.94 199 GLU A N 1
ATOM 1584 C CA . GLU A 1 199 ? 11.706 -3.204 -18.240 1.00 92.94 199 GLU A CA 1
ATOM 1585 C C . GLU A 1 199 ? 12.993 -2.390 -18.424 1.00 92.94 199 GLU A C 1
ATOM 1587 O O . GLU A 1 199 ? 13.157 -1.655 -19.405 1.00 92.94 199 GLU A O 1
ATOM 1592 N N . LEU A 1 200 ? 13.935 -2.537 -17.493 1.00 89.94 200 LEU A N 1
ATOM 1593 C CA . LEU A 1 200 ? 15.192 -1.811 -17.592 1.00 89.94 200 LEU A CA 1
ATOM 1594 C C . LEU A 1 200 ? 16.032 -2.357 -18.750 1.00 89.94 200 LEU A C 1
ATOM 1596 O O . LEU A 1 200 ? 16.257 -3.568 -18.813 1.00 89.94 200 LEU A O 1
ATOM 1600 N N . PRO A 1 201 ? 16.620 -1.492 -19.600 1.00 88.94 201 PRO A N 1
ATOM 1601 C CA . PRO A 1 201 ? 17.413 -1.934 -20.746 1.00 88.94 201 PRO A CA 1
ATOM 1602 C C . PRO A 1 201 ? 18.532 -2.922 -20.403 1.00 88.94 201 PRO A C 1
ATOM 1604 O O . PRO A 1 201 ? 18.857 -3.782 -21.214 1.00 88.94 201 PRO A O 1
ATOM 1607 N N . LYS A 1 202 ? 19.102 -2.841 -19.192 1.00 86.06 202 LYS A N 1
ATOM 1608 C CA . LYS A 1 202 ? 20.149 -3.764 -18.726 1.00 86.06 202 LYS A CA 1
ATOM 1609 C C . LYS A 1 202 ? 19.681 -5.218 -18.555 1.00 86.06 202 LYS A C 1
ATOM 1611 O O . LYS A 1 202 ? 20.522 -6.109 -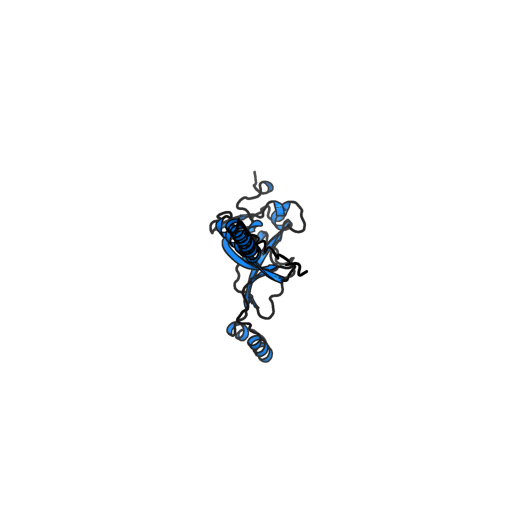18.526 1.00 86.06 202 LYS A O 1
ATOM 1616 N N . PHE A 1 203 ? 18.377 -5.451 -18.419 1.00 88.81 203 PHE A N 1
ATOM 1617 C CA . PHE A 1 203 ? 17.778 -6.780 -18.258 1.00 88.81 203 PHE A CA 1
ATOM 1618 C C . PHE A 1 203 ? 17.115 -7.296 -19.539 1.00 88.81 203 PHE A C 1
ATOM 1620 O O . PHE A 1 203 ? 16.807 -8.482 -19.648 1.00 88.81 203 PHE A O 1
ATOM 1627 N N . ILE A 1 204 ? 16.942 -6.436 -20.544 1.00 81.50 204 ILE A N 1
ATOM 1628 C CA . ILE A 1 204 ? 16.468 -6.847 -21.863 1.00 81.50 204 ILE A CA 1
ATOM 1629 C C . ILE A 1 204 ? 17.624 -7.576 -22.554 1.00 81.50 204 ILE A C 1
ATOM 1631 O O . ILE A 1 204 ? 18.592 -6.955 -22.996 1.00 81.50 204 ILE A O 1
ATOM 1635 N N . LYS A 1 205 ? 17.547 -8.912 -22.618 1.00 67.31 205 LYS A N 1
ATOM 1636 C CA . LYS A 1 205 ? 18.488 -9.716 -23.410 1.00 67.31 205 LYS A CA 1
ATOM 1637 C C . LYS A 1 205 ? 18.481 -9.198 -24.853 1.00 67.31 205 LYS A C 1
ATOM 1639 O O . LYS A 1 205 ? 17.414 -9.104 -25.457 1.00 67.31 205 LYS A O 1
ATOM 1644 N N . LYS A 1 206 ? 19.662 -8.832 -25.357 1.00 51.12 206 LYS A N 1
ATOM 1645 C CA . LYS A 1 206 ? 19.883 -8.524 -26.775 1.00 51.12 206 LYS A CA 1
ATOM 1646 C C . LYS A 1 206 ? 19.849 -9.792 -27.614 1.00 51.12 206 LYS A C 1
ATOM 1648 O O . LYS A 1 206 ? 20.325 -10.830 -27.102 1.00 51.12 206 LYS A O 1
#

pLDDT: mean 86.12, std 13.33, range [44.22, 97.19]

Foldseek 3Di:
DDDDPPPPPPPPPPPPPVVVVVVVVVVVVVVVCVVCVLVVQQVCCQVPPDDADFFFWKFFDCQLVPPDPVLFWFFKKFKKDFDDLVNLVPDPDDPVVSVVLNVPGDPPDGIAIDGQLKIQGNVLCVVVLWRGFFTFHAKDFGWYQDPPPRDTGTHIKTWGDTDPSRMDNHPPPRPPAPPRIDTPDPIIITHSVRIDSDMDPSSPDD